Protein AF-A0A955XVC5-F1 (afdb_monomer)

Solvent-accessible surface area (backbone atoms only — not comparable to full-atom values): 9713 Å² total; per-residue (Å²): 136,87,71,78,46,88,39,84,48,74,88,51,94,91,50,79,49,81,43,75,36,52,58,67,53,49,67,54,49,53,57,52,53,52,49,51,51,46,51,51,52,40,50,51,46,46,53,54,50,61,78,73,50,68,63,92,49,43,66,60,53,17,30,50,43,8,39,54,43,12,48,53,52,29,51,57,54,47,48,52,51,52,52,49,22,68,74,70,73,44,82,75,58,71,50,53,55,52,34,39,55,40,45,19,51,31,33,15,43,38,30,28,43,24,42,54,26,36,62,68,78,35,38,70,59,19,48,53,50,38,49,49,55,52,48,53,49,52,52,50,50,52,48,43,41,65,74,66,74,52,73,51,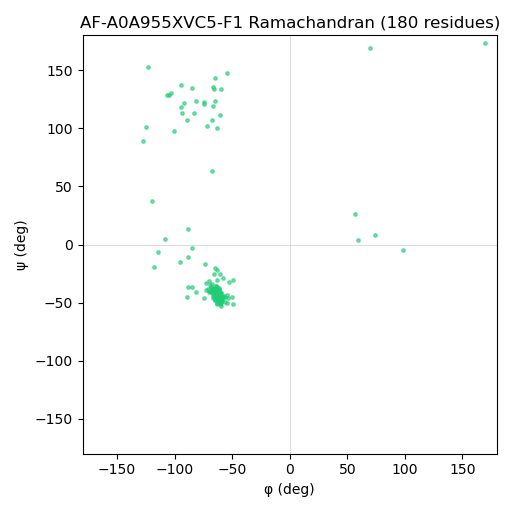45,64,62,51,32,51,51,43,49,50,52,32,51,53,46,46,50,50,46,50,50,45,40,73,76,70,44,76,71,118

Secondary structure (DSSP, 8-state):
-PPPEEEEE--STT--EEEEE-HHHHHHHHHHHHHHHHHHHHHHHHHHHHHHS-GGGHHHHHHHHHHHHHHHHHHHHHHHHHHHHHHHTPPPPHHHHHHHHHHHHHHHHHHHHHHHHHHTT-HHHHHHHHHHHHHHHHHHHHHHHHHSS---HHHHHHHHHHHHHHHHHHHHHHHHHH----

Mean predicted aligned error: 10.43 Å

Radius of gyration: 18.51 Å; Cα contacts (8 Å, |Δi|>4): 188; chains: 1; bounding box: 47×37×54 Å

Sequence (182 aa):
TGRAYLGLIHPGPGTTRVQLLSPWHALIFFPLAGSVFVEAAKGLGVWFFHTRFTRTYWPLWGVSVGIGAGLTETLRLGGAIAWSALATGEASSPVLMLQLVAMTGLHAVLAALTLYWFAQNRFWQGVALSSAIHFTLLASLQYLQFTVGVGWPGLSLCAILGAVALSASLLWFFNRRLGWPI

Foldseek 3Di:
DDDWDWDFDDPDPPDTDGDGDHVVNVVLVVVLVVLVVLLVQLLVQLVVCVVPDDLVCSLVSLLVSLLVSLVVVLCVVVVVQVVVCVVVVHDRDVLVVLLSVLSSLLSSLLSSQLSQCVLVVNNVVSSVVSSVLVSVLSVVLVCCVPPVVPNPSVVNSVSSVVSSVVSVVVSVVCCVPVNRND

Nearest PDB structures (foldseek):
  8gjg-assembly1_A  TM=2.519E-01  e=2.361E+00  synthetic construct
  8j7w-assembly1_A  TM=2.958E-01  e=3.978E+00  Homo sapiens

pLDDT: mean 71.49, std 12.25, range [36.69, 86.31]

Structure (mmCIF, N/CA/C/O backbone):
data_AF-A0A955XVC5-F1
#
_entry.id   AF-A0A955XVC5-F1
#
loop_
_atom_site.group_PDB
_atom_site.id
_atom_site.type_symbol
_atom_site.label_atom_id
_atom_site.label_alt_id
_atom_site.label_comp_id
_atom_site.label_asym_id
_atom_site.label_entity_id
_atom_site.label_seq_id
_atom_site.pdbx_PDB_ins_code
_atom_site.Cartn_x
_atom_site.Cartn_y
_atom_site.Cartn_z
_atom_site.occupancy
_atom_site.B_iso_or_equiv
_atom_site.auth_seq_id
_atom_site.auth_comp_id
_atom_site.auth_asym_id
_atom_site.auth_atom_id
_atom_site.pdbx_PDB_model_num
ATOM 1 N N . THR A 1 1 ? 8.742 -11.300 -30.816 1.00 39.69 1 THR A N 1
ATOM 2 C CA . THR A 1 1 ? 7.921 -12.532 -30.863 1.00 39.69 1 THR A CA 1
ATOM 3 C C . THR A 1 1 ? 6.857 -12.451 -29.777 1.00 39.69 1 THR A C 1
ATOM 5 O O . THR A 1 1 ? 7.159 -12.605 -28.601 1.00 39.69 1 THR A O 1
ATOM 8 N N . GLY A 1 2 ? 5.633 -12.055 -30.140 1.00 36.69 2 GLY A N 1
ATOM 9 C CA . GLY A 1 2 ? 4.577 -11.721 -29.175 1.00 36.69 2 GLY A CA 1
ATOM 10 C C . GLY A 1 2 ? 3.969 -12.961 -28.519 1.00 36.69 2 GLY A C 1
ATOM 11 O O . GLY A 1 2 ? 3.427 -13.815 -29.213 1.00 36.69 2 GLY A O 1
ATOM 12 N N . ARG A 1 3 ? 4.051 -13.060 -27.188 1.00 41.31 3 ARG A N 1
ATOM 13 C CA . ARG A 1 3 ? 3.318 -14.070 -26.414 1.00 41.31 3 ARG A CA 1
ATOM 14 C C . ARG A 1 3 ? 1.884 -13.586 -26.205 1.00 41.31 3 ARG A C 1
ATOM 16 O O . ARG A 1 3 ? 1.667 -12.491 -25.694 1.00 41.31 3 ARG A O 1
ATOM 23 N N . ALA A 1 4 ? 0.926 -14.397 -26.631 1.00 38.22 4 ALA A N 1
ATOM 24 C CA . ALA A 1 4 ? -0.494 -14.205 -26.377 1.00 38.22 4 ALA A CA 1
ATOM 25 C C . ALA A 1 4 ? -0.849 -14.801 -25.004 1.00 38.22 4 ALA A C 1
ATOM 27 O O . ALA A 1 4 ? -0.418 -15.912 -24.695 1.00 38.22 4 ALA A O 1
ATOM 28 N N . TYR A 1 5 ? -1.619 -14.077 -24.189 1.00 48.16 5 TYR A N 1
ATOM 29 C CA . TYR A 1 5 ? -2.054 -14.541 -22.868 1.00 48.16 5 TYR A CA 1
ATOM 30 C C . TYR A 1 5 ? -3.529 -14.942 -22.929 1.00 48.16 5 TYR A C 1
ATOM 32 O O . TYR A 1 5 ? -4.369 -14.194 -23.435 1.00 48.16 5 TYR A O 1
ATOM 40 N N . LEU A 1 6 ? -3.837 -16.147 -22.446 1.00 37.94 6 LEU A N 1
ATOM 41 C CA . LEU A 1 6 ? -5.184 -16.705 -22.488 1.00 37.94 6 LEU A CA 1
ATOM 42 C C . LEU A 1 6 ? -6.003 -16.171 -21.303 1.00 37.94 6 LEU A C 1
ATOM 44 O O . LEU A 1 6 ? -5.695 -16.482 -20.155 1.00 37.94 6 LEU A O 1
ATOM 48 N N . GLY A 1 7 ? -7.033 -15.370 -21.578 1.00 47.66 7 GLY A N 1
ATOM 49 C CA . GLY A 1 7 ? -8.037 -14.979 -20.590 1.00 47.66 7 GLY A CA 1
ATOM 50 C C . GLY A 1 7 ? -9.322 -15.776 -20.799 1.00 47.66 7 GLY A C 1
ATOM 51 O O . GLY A 1 7 ? -9.835 -15.848 -21.917 1.00 47.66 7 GLY A O 1
ATOM 52 N N . LEU A 1 8 ? -9.855 -16.374 -19.733 1.00 46.16 8 LEU A N 1
ATOM 53 C CA . LEU A 1 8 ? -11.200 -16.949 -19.740 1.00 46.16 8 LEU A CA 1
ATOM 54 C C . LEU A 1 8 ? -12.167 -15.891 -19.213 1.00 46.16 8 LEU A C 1
ATOM 56 O O . LEU A 1 8 ? -12.099 -15.509 -18.048 1.00 46.16 8 LEU A O 1
ATOM 60 N N . ILE A 1 9 ? -13.050 -15.406 -20.081 1.00 50.00 9 ILE A N 1
ATOM 61 C CA . ILE A 1 9 ? -14.141 -14.513 -19.695 1.00 50.00 9 ILE A CA 1
ATOM 62 C C . ILE A 1 9 ? -15.428 -15.332 -19.757 1.00 50.00 9 ILE A C 1
ATOM 64 O O . ILE A 1 9 ? -15.698 -15.983 -20.769 1.00 50.00 9 ILE A O 1
ATOM 68 N N . HIS A 1 10 ? -16.207 -15.311 -18.675 1.00 47.25 10 HIS A N 1
ATOM 69 C CA . HIS A 1 10 ? -17.537 -15.915 -18.598 1.00 47.25 10 HIS A CA 1
ATOM 70 C C . HIS A 1 10 ? -18.594 -14.814 -18.770 1.00 47.25 10 HIS A C 1
ATOM 72 O O . HIS A 1 10 ? -18.899 -14.122 -17.801 1.00 47.25 10 HIS A O 1
ATOM 78 N N . PRO A 1 11 ? -19.162 -14.615 -19.974 1.00 42.56 11 PRO A N 1
ATOM 79 C CA . PRO A 1 11 ? -20.152 -13.572 -20.225 1.00 42.56 11 PRO A CA 1
ATOM 80 C C . PRO A 1 11 ? -21.581 -14.018 -19.861 1.00 42.56 11 PRO A C 1
ATOM 82 O O . PRO A 1 11 ? -22.516 -13.236 -19.985 1.00 42.56 11 PRO A O 1
ATOM 85 N N . GLY A 1 12 ? -21.771 -15.271 -19.434 1.00 42.00 12 GLY A N 1
ATOM 86 C CA . GLY A 1 12 ? -23.071 -15.844 -19.090 1.00 42.00 12 GLY A CA 1
ATOM 87 C C . GLY A 1 12 ? -23.004 -17.363 -18.879 1.00 42.00 12 GLY A C 1
ATOM 88 O O . GLY A 1 12 ? -21.954 -17.972 -19.127 1.00 42.00 12 GLY A O 1
ATOM 89 N N . PRO A 1 13 ? -24.102 -17.993 -18.423 1.00 43.00 13 PRO A N 1
ATOM 90 C CA . PRO A 1 13 ? -24.152 -19.434 -18.217 1.00 43.00 13 PRO A CA 1
ATOM 91 C C . PRO A 1 13 ? -24.053 -20.162 -19.565 1.00 43.00 13 PRO A C 1
ATOM 93 O O . PRO A 1 13 ? -24.894 -19.980 -20.439 1.00 43.00 13 PRO A O 1
ATOM 96 N N . GLY A 1 14 ? -23.017 -20.988 -19.733 1.00 51.12 14 GLY A N 1
ATOM 97 C CA . GLY A 1 14 ? -22.889 -21.926 -20.857 1.00 51.12 14 GLY A CA 1
ATOM 98 C C . GLY A 1 14 ? -22.010 -21.493 -22.036 1.00 51.12 14 GLY A C 1
ATOM 99 O O . GLY A 1 14 ? -21.771 -22.311 -22.919 1.00 51.12 14 GLY A O 1
ATOM 100 N N . THR A 1 15 ? -21.465 -20.272 -22.066 1.00 45.22 15 THR A N 1
ATOM 101 C CA . THR A 1 15 ? -20.539 -19.856 -23.138 1.00 45.22 15 THR A CA 1
ATOM 102 C C . THR A 1 15 ? -19.218 -19.356 -22.570 1.00 45.22 15 THR A C 1
ATOM 104 O O . THR A 1 15 ? -19.116 -18.210 -22.141 1.00 45.22 15 THR A O 1
ATOM 107 N N . THR A 1 16 ? -18.180 -20.189 -22.598 1.00 46.50 16 THR A N 1
ATOM 108 C CA . THR A 1 16 ? -16.806 -19.738 -22.342 1.00 46.50 16 THR A CA 1
ATOM 109 C C . THR A 1 16 ? -16.200 -19.321 -23.675 1.00 46.50 16 THR A C 1
ATOM 111 O O . THR A 1 16 ? -15.919 -20.170 -24.520 1.00 46.50 16 THR A O 1
ATOM 114 N N . ARG A 1 17 ? -16.021 -18.016 -23.906 1.00 47.72 17 ARG A N 1
ATOM 115 C CA . ARG A 1 17 ? -15.227 -17.546 -25.047 1.00 47.72 17 ARG A CA 1
ATOM 116 C C . ARG A 1 17 ? -13.792 -17.374 -24.579 1.00 47.72 17 ARG A C 1
ATOM 118 O O . ARG A 1 17 ? -13.521 -16.624 -23.645 1.00 47.72 17 ARG A O 1
ATOM 125 N N . VAL A 1 18 ? -12.876 -18.073 -25.238 1.00 45.41 18 VAL A N 1
ATOM 126 C CA . VAL A 1 18 ? -11.443 -17.835 -25.080 1.00 45.41 18 VAL A CA 1
ATOM 127 C C . VAL A 1 18 ? -11.139 -16.515 -25.778 1.00 45.41 18 VAL A C 1
ATOM 129 O O . VAL A 1 18 ? -11.098 -16.455 -27.006 1.00 45.41 18 VAL A O 1
ATOM 132 N N . GLN A 1 19 ? -10.992 -15.439 -25.007 1.00 51.72 19 GLN A N 1
ATOM 133 C CA . GLN A 1 19 ? -10.586 -14.153 -25.554 1.00 51.72 19 GLN A CA 1
ATOM 134 C C . GLN A 1 19 ? -9.073 -14.036 -25.406 1.00 51.72 19 GLN A C 1
ATOM 136 O O . GLN A 1 19 ? -8.525 -14.058 -24.303 1.00 51.72 19 GLN A O 1
ATOM 141 N N . LEU A 1 20 ? -8.393 -13.925 -26.544 1.00 49.34 20 LEU A N 1
ATOM 142 C CA . LEU A 1 2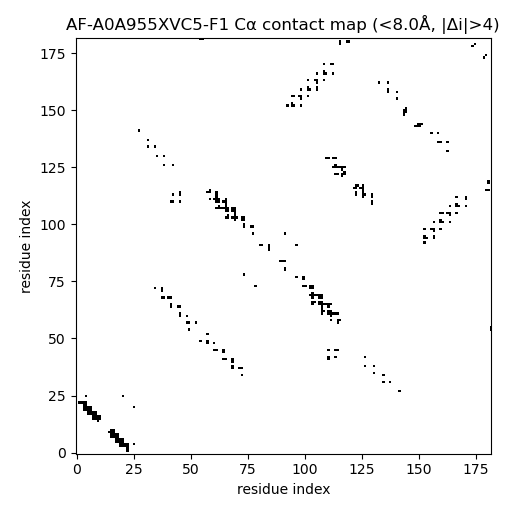0 ? -6.999 -13.511 -26.591 1.00 49.34 20 LEU A CA 1
ATOM 143 C C . LEU A 1 20 ? -6.932 -12.082 -26.060 1.00 49.34 20 LEU A C 1
ATOM 145 O O . LEU A 1 20 ? -7.271 -11.126 -26.759 1.00 49.34 20 LEU A O 1
ATOM 149 N N . LEU A 1 21 ? -6.533 -11.944 -24.798 1.00 49.34 21 LEU A N 1
ATOM 150 C CA . LEU A 1 21 ? -6.195 -10.642 -24.258 1.00 49.34 21 LEU A CA 1
ATOM 151 C C . LEU A 1 21 ? -4.970 -10.174 -25.032 1.00 49.34 21 LEU A C 1
ATOM 153 O O . LEU A 1 21 ? -3.952 -10.872 -25.095 1.00 49.34 21 LEU A O 1
ATOM 157 N N . SER A 1 22 ? -5.073 -8.995 -25.651 1.00 58.06 22 SER A N 1
ATOM 158 C CA . SER A 1 22 ? -3.876 -8.377 -26.207 1.00 58.06 22 SER A CA 1
ATOM 159 C C . SER A 1 22 ? -2.828 -8.278 -25.084 1.00 58.06 22 SER A C 1
ATOM 161 O O . SER A 1 22 ? -3.202 -8.111 -23.916 1.00 58.06 22 SER A O 1
ATOM 163 N N . PRO A 1 23 ? -1.527 -8.379 -25.399 1.00 59.16 23 PRO A N 1
ATOM 164 C CA . PRO A 1 23 ? -0.466 -8.290 -24.395 1.00 59.16 23 PRO A CA 1
ATOM 165 C C . PRO A 1 23 ? -0.620 -7.066 -23.479 1.00 59.16 23 PRO A C 1
ATOM 167 O O . PRO A 1 23 ? -0.310 -7.129 -22.296 1.00 59.16 23 PRO A O 1
ATOM 170 N N . TRP A 1 24 ? -1.201 -5.987 -24.006 1.00 56.19 24 TRP A N 1
ATOM 171 C CA . TRP A 1 24 ? -1.539 -4.763 -23.284 1.00 56.19 24 TRP A CA 1
ATOM 172 C C . TRP A 1 24 ? -2.573 -4.961 -22.174 1.00 56.19 24 TRP A C 1
ATOM 174 O O . TRP A 1 24 ? -2.361 -4.502 -21.056 1.00 56.19 24 TRP A O 1
ATOM 184 N N . HIS A 1 25 ? -3.660 -5.689 -22.442 1.00 62.22 25 HIS A N 1
ATOM 185 C CA . HIS A 1 25 ? -4.651 -5.995 -21.411 1.00 62.22 25 HIS A CA 1
ATOM 186 C C . HIS A 1 25 ? -4.049 -6.886 -20.327 1.00 62.22 25 HIS A C 1
ATOM 188 O O . HIS A 1 25 ? -4.276 -6.641 -19.150 1.00 62.22 25 HIS A O 1
ATOM 194 N N . ALA A 1 26 ? -3.227 -7.869 -20.701 1.00 61.00 26 ALA A N 1
ATOM 195 C CA . ALA A 1 26 ? -2.536 -8.726 -19.741 1.00 61.00 26 ALA A CA 1
ATOM 196 C C . ALA A 1 26 ? -1.610 -7.924 -18.804 1.00 61.00 26 ALA A C 1
ATOM 198 O O . ALA A 1 26 ? -1.625 -8.138 -17.592 1.00 61.00 26 ALA A O 1
ATOM 199 N N . LEU A 1 27 ? -0.857 -6.959 -19.340 1.00 60.31 27 LEU A N 1
ATOM 200 C CA . LEU A 1 27 ? 0.059 -6.120 -18.558 1.00 60.31 27 LEU A CA 1
ATOM 201 C C . LEU A 1 27 ? -0.646 -5.202 -17.549 1.00 60.31 27 LEU A C 1
ATOM 203 O O . LEU A 1 27 ? -0.043 -4.854 -16.541 1.00 60.31 27 LEU A O 1
ATOM 207 N N . ILE A 1 28 ? -1.907 -4.840 -17.788 1.00 63.31 28 ILE A N 1
ATOM 208 C CA . ILE A 1 28 ? -2.720 -4.036 -16.861 1.00 63.31 28 ILE A CA 1
ATOM 209 C C . ILE A 1 28 ? -3.461 -4.940 -15.869 1.00 63.31 28 ILE A C 1
ATOM 211 O O . ILE A 1 28 ? -3.460 -4.704 -14.659 1.00 63.31 28 ILE A O 1
ATOM 215 N N . PHE A 1 29 ? -4.063 -6.018 -16.374 1.00 66.19 29 PHE A N 1
ATOM 216 C CA . PHE A 1 29 ? -4.963 -6.876 -15.611 1.00 66.19 29 PHE A CA 1
ATOM 217 C C . PHE A 1 29 ? -4.227 -7.736 -14.580 1.00 66.19 29 PHE A C 1
ATOM 219 O O . PHE A 1 29 ? -4.714 -7.888 -13.462 1.00 66.19 29 PHE A O 1
ATOM 226 N N . PHE A 1 30 ? -3.045 -8.275 -14.908 1.00 67.62 30 PHE A N 1
ATOM 227 C CA . PHE A 1 30 ? -2.306 -9.135 -13.977 1.00 67.62 30 PHE A CA 1
ATOM 228 C C . PHE A 1 30 ? -1.791 -8.393 -12.736 1.00 67.62 30 PHE A C 1
ATOM 230 O O . PHE A 1 30 ? -1.980 -8.913 -11.633 1.00 67.62 30 PHE A O 1
ATOM 237 N N . PRO A 1 31 ? -1.198 -7.185 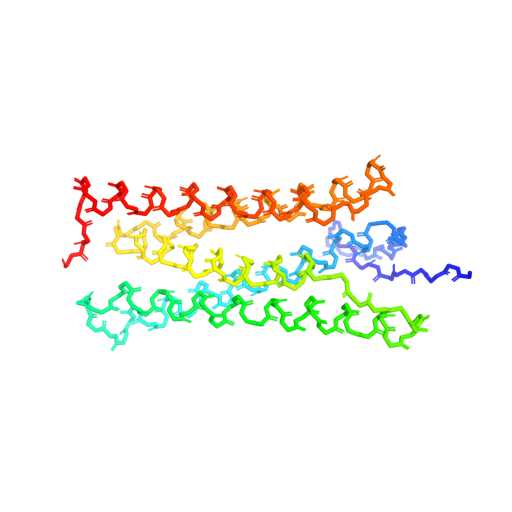-12.842 1.00 66.62 31 PRO A N 1
ATOM 238 C CA . PRO A 1 31 ? -0.841 -6.428 -11.649 1.00 66.62 31 PRO A CA 1
ATOM 239 C C . PRO A 1 31 ? -2.068 -6.006 -10.839 1.00 66.62 31 PRO A C 1
ATOM 241 O O . PRO A 1 31 ? -2.031 -6.139 -9.623 1.00 66.62 31 PRO A O 1
ATOM 244 N N . LEU A 1 32 ? -3.163 -5.581 -11.486 1.00 68.62 32 LEU A N 1
ATOM 245 C CA . LEU A 1 32 ? -4.407 -5.235 -10.786 1.00 68.62 32 LEU A CA 1
ATOM 246 C C . LEU A 1 32 ? -4.974 -6.429 -10.012 1.00 68.62 32 LEU A C 1
ATOM 248 O O . LEU A 1 32 ? -5.316 -6.287 -8.841 1.00 68.62 32 LEU A O 1
ATOM 252 N N . ALA A 1 33 ? -5.025 -7.613 -10.627 1.00 71.69 33 ALA A N 1
ATOM 253 C CA . ALA A 1 33 ? -5.471 -8.834 -9.965 1.00 71.69 33 ALA A CA 1
ATOM 254 C C . ALA A 1 33 ? -4.574 -9.186 -8.767 1.00 71.69 33 ALA A C 1
ATOM 256 O O . ALA A 1 33 ? -5.083 -9.484 -7.689 1.00 71.69 33 ALA A O 1
ATOM 257 N N . GLY A 1 34 ? -3.248 -9.086 -8.918 1.00 72.25 34 GLY A N 1
ATOM 258 C CA . GLY A 1 34 ? -2.304 -9.256 -7.810 1.00 72.25 34 GLY A CA 1
ATOM 259 C C . GLY A 1 34 ? -2.566 -8.275 -6.663 1.00 72.25 34 GLY A C 1
ATOM 260 O O . GLY A 1 34 ? -2.646 -8.684 -5.507 1.00 72.25 34 GLY A O 1
ATOM 261 N N . SER A 1 35 ? -2.802 -7.002 -6.980 1.00 72.25 35 SER A N 1
ATOM 262 C CA . SER A 1 35 ? -3.142 -5.977 -5.992 1.00 72.25 35 SER A CA 1
ATOM 263 C C . SER A 1 35 ? -4.483 -6.254 -5.299 1.00 72.25 35 SER A C 1
ATOM 265 O O . SER A 1 35 ? -4.582 -6.042 -4.093 1.00 72.25 35 SER A O 1
ATOM 267 N N . VAL A 1 36 ? -5.490 -6.803 -5.995 1.00 77.00 36 VAL A N 1
ATOM 268 C CA . VAL A 1 36 ? -6.751 -7.267 -5.374 1.00 77.00 36 VAL A CA 1
ATOM 269 C C . VAL A 1 36 ? -6.482 -8.356 -4.335 1.00 77.00 36 VAL A C 1
ATOM 271 O O . VAL A 1 36 ? -7.023 -8.289 -3.232 1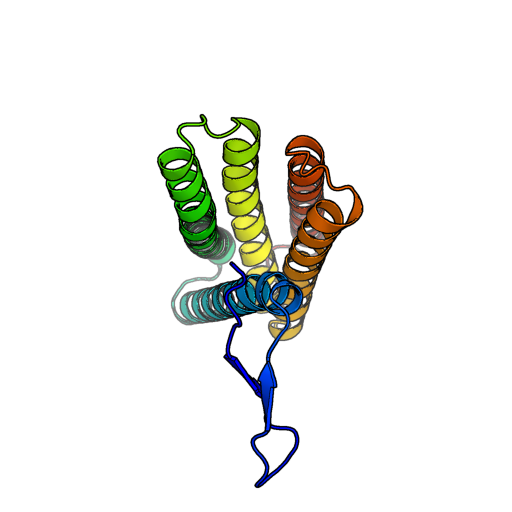.00 77.00 36 VAL A O 1
ATOM 274 N N . PHE A 1 37 ? -5.621 -9.331 -4.643 1.00 78.38 37 PHE A N 1
ATOM 275 C CA . PHE A 1 37 ? -5.244 -10.372 -3.681 1.00 78.38 37 PHE A CA 1
ATOM 276 C C . PHE A 1 37 ? -4.523 -9.797 -2.456 1.00 78.38 37 PHE A C 1
ATOM 278 O O . PHE A 1 37 ? -4.831 -10.194 -1.332 1.00 78.38 37 PHE A O 1
ATOM 285 N N . VAL A 1 38 ? -3.610 -8.838 -2.647 1.00 79.75 38 VAL A N 1
ATOM 286 C CA . VAL A 1 38 ? -2.911 -8.160 -1.540 1.00 79.75 38 VAL A CA 1
ATOM 287 C C . VAL A 1 38 ? -3.895 -7.384 -0.659 1.00 79.75 38 VAL A C 1
ATOM 289 O O . VAL A 1 38 ? -3.827 -7.475 0.567 1.00 79.75 38 VAL A O 1
ATOM 292 N N . GLU A 1 39 ? -4.849 -6.666 -1.254 1.00 78.88 39 GLU A N 1
ATOM 293 C CA . GLU A 1 39 ? -5.898 -5.952 -0.518 1.00 78.88 39 GLU A CA 1
ATOM 294 C C . GLU A 1 39 ? -6.818 -6.905 0.258 1.00 78.88 39 GLU A C 1
ATOM 296 O O . GLU A 1 39 ? -7.115 -6.657 1.430 1.00 78.88 39 GLU A O 1
ATOM 301 N N . ALA A 1 40 ? -7.213 -8.029 -0.347 1.00 80.25 40 ALA A N 1
ATOM 302 C CA . ALA A 1 40 ? -8.020 -9.052 0.313 1.00 80.25 40 ALA A CA 1
ATOM 303 C C . ALA A 1 40 ? -7.274 -9.695 1.494 1.00 80.25 40 ALA A C 1
ATOM 305 O O . ALA A 1 40 ? -7.832 -9.822 2.586 1.00 80.25 40 ALA A O 1
ATOM 306 N N . ALA A 1 41 ? -5.995 -10.039 1.314 1.00 82.12 41 ALA A N 1
ATOM 307 C CA . ALA A 1 41 ? -5.149 -10.586 2.373 1.00 82.12 41 ALA A CA 1
ATOM 308 C C . ALA A 1 41 ? -4.955 -9.586 3.525 1.00 82.12 41 ALA A C 1
ATOM 310 O O . ALA A 1 41 ? -5.042 -9.960 4.694 1.00 82.12 41 ALA A O 1
ATOM 311 N N . LYS A 1 42 ? -4.768 -8.299 3.209 1.00 82.75 42 LYS A N 1
ATOM 312 C CA . LYS A 1 42 ? -4.693 -7.209 4.192 1.00 82.75 42 LYS A CA 1
ATOM 313 C C . LYS A 1 42 ? -5.998 -7.078 4.981 1.00 82.75 42 LYS A C 1
ATOM 315 O O . LYS A 1 42 ? -5.957 -6.984 6.206 1.00 82.75 42 LYS A O 1
ATOM 320 N N . GLY A 1 43 ? -7.146 -7.124 4.303 1.00 78.56 43 GLY A N 1
ATOM 321 C CA . GLY A 1 43 ? -8.467 -7.109 4.935 1.00 78.56 43 GLY A CA 1
ATOM 322 C C . GLY A 1 43 ? -8.688 -8.297 5.877 1.00 78.56 43 GLY A C 1
ATOM 323 O O . GLY A 1 43 ? -9.127 -8.104 7.010 1.00 78.56 43 GLY A O 1
ATOM 324 N N . LEU A 1 44 ? -8.313 -9.506 5.448 1.00 83.31 44 LEU A N 1
ATOM 325 C CA . LEU A 1 44 ? -8.358 -10.718 6.275 1.00 83.31 44 LEU A CA 1
ATOM 326 C C . LEU A 1 44 ? -7.426 -10.626 7.487 1.00 83.31 44 LEU A C 1
ATOM 328 O O . LEU A 1 44 ? -7.830 -10.988 8.590 1.00 83.31 44 LEU A O 1
ATOM 332 N N . GLY A 1 45 ? -6.210 -10.105 7.306 1.00 82.75 45 GLY A N 1
ATOM 333 C CA . GLY A 1 45 ? -5.270 -9.861 8.397 1.00 82.75 45 GLY A CA 1
ATOM 334 C C . GLY A 1 45 ? -5.855 -8.902 9.432 1.00 82.75 45 GLY A C 1
ATOM 335 O O . GLY A 1 45 ? -5.949 -9.241 10.608 1.00 82.75 45 GLY A O 1
ATOM 336 N N . VAL A 1 46 ? -6.338 -7.739 8.990 1.00 78.75 46 VAL A N 1
ATOM 337 C CA . VAL A 1 46 ? -7.013 -6.748 9.846 1.00 78.75 46 VAL A CA 1
ATOM 338 C C . VAL A 1 46 ? -8.180 -7.375 10.618 1.00 78.75 46 VAL A C 1
ATOM 340 O O . VAL A 1 46 ? -8.279 -7.188 11.832 1.00 78.75 46 VAL A O 1
ATOM 343 N N . TRP A 1 47 ? -9.026 -8.163 9.948 1.00 80.44 47 TRP A N 1
ATOM 344 C CA . TRP A 1 47 ? -10.144 -8.863 10.584 1.00 80.44 47 TRP A CA 1
ATOM 345 C C . TRP A 1 47 ? -9.682 -9.893 11.626 1.00 80.44 47 TRP A C 1
ATOM 347 O O . TRP A 1 47 ? -10.210 -9.930 12.739 1.00 80.44 47 TRP A O 1
ATOM 357 N N . PHE A 1 48 ? -8.655 -10.687 11.317 1.00 83.75 48 PHE A N 1
ATOM 358 C CA . PHE A 1 48 ? -8.092 -11.662 12.248 1.00 83.75 48 PHE A CA 1
ATOM 359 C C . PHE A 1 48 ? -7.564 -10.988 13.521 1.00 83.75 48 PHE A C 1
ATOM 361 O O . PHE A 1 48 ? -7.953 -11.372 14.626 1.00 83.75 48 PHE A O 1
ATOM 368 N N . PHE A 1 49 ? -6.739 -9.943 13.384 1.00 76.50 49 PHE A N 1
ATOM 369 C CA . PHE A 1 49 ? -6.168 -9.229 14.531 1.00 76.50 49 PHE A CA 1
ATOM 370 C C . PHE A 1 49 ? -7.242 -8.536 15.379 1.00 76.50 49 PHE A C 1
ATOM 372 O O . PHE A 1 49 ? -7.168 -8.572 16.607 1.00 76.50 49 PHE A O 1
ATOM 379 N N . HIS A 1 50 ? -8.281 -7.989 14.744 1.00 72.00 50 HIS A N 1
ATOM 380 C CA . HIS A 1 50 ? -9.431 -7.425 15.447 1.00 72.00 50 HIS A CA 1
ATOM 381 C C . HIS A 1 50 ? -10.092 -8.442 16.394 1.00 72.00 50 HIS A C 1
ATOM 383 O O . HIS A 1 50 ? -10.408 -8.115 17.534 1.00 72.00 50 HIS A O 1
ATOM 389 N N . THR A 1 51 ? -10.306 -9.681 15.936 1.00 76.25 51 THR A N 1
ATOM 390 C CA . THR A 1 51 ? -11.018 -10.702 16.732 1.00 76.25 51 THR A CA 1
ATOM 391 C C . THR A 1 51 ? -10.208 -11.267 17.899 1.00 76.25 51 THR A C 1
ATOM 393 O O . THR A 1 51 ? -10.788 -11.891 18.784 1.00 76.25 51 THR A O 1
ATOM 396 N N . ARG A 1 52 ? -8.881 -11.085 17.906 1.00 75.88 52 ARG A N 1
ATOM 397 C CA . ARG A 1 52 ? -7.977 -11.790 18.829 1.00 75.88 52 ARG A CA 1
ATOM 398 C C . ARG A 1 52 ? -7.205 -10.896 19.792 1.00 75.88 52 ARG A C 1
ATOM 400 O O . ARG A 1 52 ? -6.725 -11.405 20.800 1.00 75.88 52 ARG A O 1
ATOM 407 N N . PHE A 1 53 ? -7.072 -9.601 19.507 1.00 76.69 53 PHE A N 1
ATOM 408 C CA . PHE A 1 53 ? -6.217 -8.702 20.286 1.00 76.69 53 PHE A CA 1
ATOM 409 C C . PHE A 1 53 ? -6.968 -7.498 20.851 1.00 76.69 53 PHE A C 1
ATOM 411 O O . PHE A 1 53 ? -7.948 -7.010 20.286 1.00 76.69 53 PHE A O 1
ATOM 418 N N . THR A 1 54 ? -6.458 -6.985 21.971 1.00 76.50 54 THR A N 1
ATOM 419 C CA . THR A 1 54 ? -7.008 -5.818 22.664 1.00 76.50 54 THR A CA 1
ATOM 420 C C . THR A 1 54 ? -6.907 -4.547 21.817 1.00 76.50 54 THR A C 1
ATOM 422 O O . THR A 1 54 ? -5.920 -4.309 21.113 1.00 76.50 54 THR A O 1
ATOM 425 N N . ARG A 1 55 ? -7.941 -3.703 21.925 1.00 73.81 55 ARG A N 1
ATOM 426 C CA . ARG A 1 55 ? -8.100 -2.449 21.166 1.00 73.81 55 ARG A CA 1
ATOM 427 C C . ARG A 1 55 ? -6.961 -1.457 21.345 1.00 73.81 55 ARG A C 1
ATOM 429 O O . ARG A 1 55 ? -6.612 -0.747 20.408 1.00 73.81 55 ARG A O 1
ATOM 436 N N . THR A 1 56 ? -6.308 -1.489 22.502 1.00 75.69 56 THR A N 1
ATOM 437 C CA . THR A 1 56 ? -5.156 -0.647 22.848 1.00 75.69 56 THR A CA 1
ATOM 438 C C . THR A 1 56 ? -4.022 -0.712 21.821 1.00 75.69 56 THR A C 1
ATOM 440 O O . THR A 1 56 ? -3.338 0.283 21.599 1.00 75.69 56 THR A O 1
ATOM 443 N N . TYR A 1 57 ? -3.829 -1.860 21.164 1.00 75.69 57 TYR A N 1
ATOM 444 C CA . TYR A 1 57 ? -2.716 -2.078 20.233 1.00 75.69 57 TYR A CA 1
ATOM 445 C C . TYR A 1 57 ? -3.142 -2.138 18.767 1.00 75.69 57 TYR A C 1
ATOM 447 O O . TYR A 1 57 ? -2.306 -2.378 17.897 1.00 75.69 57 TYR A O 1
ATOM 455 N N . TRP A 1 58 ? -4.419 -1.897 18.462 1.00 79.00 58 TRP A N 1
ATOM 456 C CA . TRP A 1 58 ? -4.922 -1.909 17.089 1.00 79.00 58 TRP A CA 1
ATOM 457 C C . TRP A 1 58 ? -4.087 -1.054 16.125 1.00 79.00 58 TRP A C 1
ATOM 459 O O . TRP A 1 58 ? -3.690 -1.600 15.098 1.00 79.00 58 TRP A O 1
ATOM 469 N N . PRO A 1 59 ? -3.675 0.191 16.438 1.00 73.69 59 PRO A N 1
ATOM 470 C CA . PRO A 1 59 ? -2.836 0.963 15.519 1.00 73.69 59 PRO A CA 1
ATOM 471 C C . PRO A 1 59 ? -1.550 0.225 15.106 1.00 73.69 59 PRO A C 1
ATOM 473 O O . PRO A 1 59 ? -1.210 0.189 13.925 1.00 73.69 59 PRO A O 1
ATOM 476 N N . LEU A 1 60 ? -0.869 -0.417 16.062 1.00 78.19 60 LEU A N 1
ATOM 477 C CA . LEU A 1 60 ? 0.362 -1.175 15.816 1.00 78.19 60 LEU A CA 1
ATOM 478 C C . LEU A 1 60 ? 0.099 -2.441 14.993 1.00 78.19 60 LEU A C 1
ATOM 480 O O . LEU A 1 60 ? 0.875 -2.751 14.087 1.00 78.19 60 LEU A O 1
ATOM 484 N N . TRP A 1 61 ? -1.006 -3.145 15.253 1.00 81.38 61 TRP A N 1
ATOM 485 C CA . TRP A 1 61 ? -1.401 -4.316 14.465 1.00 81.38 61 TRP A CA 1
ATOM 486 C C . TRP A 1 61 ? -1.748 -3.942 13.026 1.00 81.38 61 TRP A C 1
ATOM 488 O O . TRP A 1 61 ? -1.282 -4.595 12.096 1.00 81.38 61 TRP A O 1
ATOM 498 N N . GLY A 1 62 ? -2.503 -2.858 12.830 1.00 78.88 62 GLY A N 1
ATOM 499 C CA . GLY A 1 62 ? -2.842 -2.339 11.505 1.00 78.88 62 GLY A CA 1
ATOM 500 C C . GLY A 1 62 ? -1.593 -1.980 10.707 1.00 78.88 62 GLY A C 1
ATOM 501 O O . GLY A 1 62 ? -1.439 -2.433 9.575 1.00 78.88 62 GLY A O 1
ATOM 502 N N . VAL A 1 63 ? -0.659 -1.251 11.323 1.00 79.62 63 VAL A N 1
ATOM 503 C CA . VAL A 1 63 ? 0.639 -0.937 10.710 1.00 79.62 63 VAL A CA 1
ATOM 504 C C . VAL A 1 63 ? 1.420 -2.211 10.378 1.00 79.62 63 VAL A C 1
ATOM 506 O O . VAL A 1 63 ? 1.922 -2.326 9.266 1.00 79.62 63 VAL A O 1
ATOM 509 N N . SER A 1 64 ? 1.473 -3.196 11.278 1.00 83.19 64 SER A N 1
ATOM 510 C CA . SER A 1 64 ? 2.203 -4.455 11.05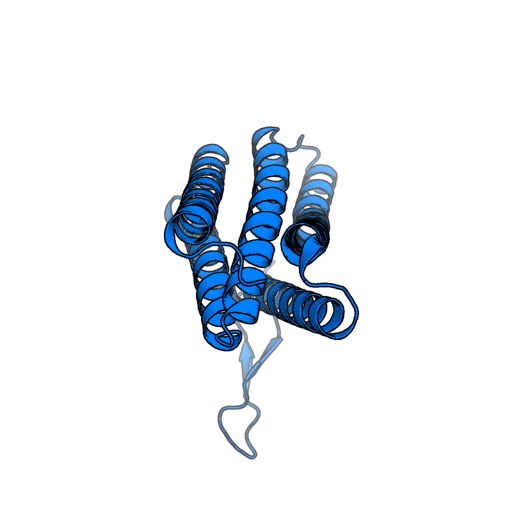3 1.00 83.19 64 SER A CA 1
ATOM 511 C C . SER A 1 64 ? 1.630 -5.268 9.888 1.00 83.19 64 SER A C 1
ATOM 513 O O . SER A 1 64 ? 2.383 -5.740 9.037 1.00 83.19 64 SER A O 1
ATOM 515 N N . VAL A 1 65 ? 0.298 -5.383 9.797 1.00 86.31 65 VAL A N 1
ATOM 516 C CA . VAL A 1 65 ? -0.385 -6.037 8.666 1.00 86.31 65 VAL A CA 1
ATOM 517 C C . VAL A 1 65 ? -0.077 -5.305 7.362 1.00 86.31 65 VAL A C 1
ATOM 519 O O . VAL A 1 65 ? 0.215 -5.936 6.346 1.00 86.31 65 VAL A O 1
ATOM 522 N N . GLY A 1 66 ? -0.103 -3.973 7.383 1.00 83.31 66 GLY A N 1
ATOM 523 C CA . GLY A 1 66 ? 0.215 -3.175 6.208 1.00 83.31 66 GLY A CA 1
ATOM 524 C C . GLY A 1 66 ? 1.684 -3.246 5.795 1.00 83.31 66 GLY A C 1
ATOM 525 O O . GLY A 1 66 ? 1.955 -3.326 4.602 1.00 83.31 66 GLY A O 1
ATOM 526 N N . ILE A 1 67 ? 2.626 -3.314 6.740 1.00 82.56 67 ILE A N 1
ATOM 527 C CA . ILE A 1 67 ? 4.041 -3.582 6.445 1.00 82.56 67 ILE A CA 1
ATOM 528 C C . ILE A 1 67 ? 4.182 -4.959 5.790 1.00 82.56 67 ILE A C 1
ATOM 530 O O . ILE A 1 67 ? 4.834 -5.067 4.758 1.00 82.56 67 ILE A O 1
ATOM 534 N N . GLY A 1 68 ? 3.536 -6.000 6.325 1.00 85.06 68 GLY A N 1
ATOM 535 C CA . GLY A 1 68 ? 3.566 -7.344 5.737 1.00 85.06 68 GLY A CA 1
ATOM 536 C C . GLY A 1 68 ? 3.032 -7.386 4.298 1.00 85.06 68 GLY A C 1
ATOM 537 O O . GLY A 1 68 ? 3.667 -7.955 3.406 1.00 85.06 68 GLY A O 1
ATOM 538 N N . ALA A 1 69 ? 1.899 -6.723 4.051 1.00 84.81 69 ALA A N 1
ATOM 539 C CA . ALA A 1 69 ? 1.331 -6.574 2.710 1.00 84.81 69 ALA A CA 1
ATOM 540 C C . ALA A 1 69 ? 2.266 -5.782 1.777 1.00 84.81 69 ALA A C 1
ATOM 542 O O . ALA A 1 69 ? 2.525 -6.203 0.651 1.00 84.81 69 ALA A O 1
ATOM 543 N N . GLY A 1 70 ? 2.824 -4.676 2.272 1.00 82.06 70 GLY A N 1
ATOM 544 C CA . GLY A 1 70 ? 3.758 -3.824 1.543 1.00 82.06 70 GLY A CA 1
ATOM 545 C C . GLY A 1 70 ? 5.067 -4.522 1.180 1.00 82.06 70 GLY A C 1
ATOM 546 O O . GLY A 1 70 ? 5.559 -4.356 0.066 1.00 82.06 70 GLY A O 1
ATOM 547 N N . LEU A 1 71 ? 5.594 -5.360 2.074 1.00 84.12 71 LEU A N 1
ATOM 548 C CA . LEU A 1 71 ? 6.766 -6.194 1.813 1.00 84.12 71 LEU A CA 1
ATOM 549 C C . LEU A 1 71 ? 6.468 -7.262 0.766 1.00 84.12 71 LEU A C 1
ATOM 551 O O . LEU A 1 71 ? 7.291 -7.485 -0.113 1.00 84.12 71 LEU A O 1
ATOM 555 N N . THR A 1 72 ? 5.293 -7.889 0.814 1.00 83.81 72 THR A N 1
ATOM 556 C CA . THR A 1 72 ? 4.892 -8.884 -0.192 1.00 83.81 72 THR A CA 1
ATOM 557 C C . THR A 1 72 ? 4.800 -8.246 -1.578 1.00 83.81 72 THR A C 1
ATOM 559 O O . THR A 1 72 ? 5.342 -8.781 -2.545 1.00 83.81 72 THR A O 1
ATOM 562 N N . GLU A 1 73 ? 4.193 -7.061 -1.671 1.00 81.12 73 GLU A N 1
ATOM 563 C CA . GLU A 1 73 ? 4.110 -6.308 -2.924 1.00 81.12 73 GLU A CA 1
ATOM 564 C C . GLU A 1 73 ? 5.492 -5.829 -3.396 1.00 81.12 73 GLU A C 1
ATOM 566 O O . GLU A 1 73 ? 5.828 -5.928 -4.577 1.00 81.12 73 GLU A O 1
ATOM 571 N N . THR A 1 74 ? 6.342 -5.397 -2.464 1.00 80.75 74 THR A N 1
ATOM 572 C CA . THR A 1 74 ? 7.729 -5.009 -2.738 1.00 80.75 74 THR A CA 1
ATOM 573 C C . THR A 1 74 ? 8.568 -6.179 -3.231 1.00 80.75 74 THR A C 1
ATOM 575 O O . THR A 1 74 ? 9.332 -6.010 -4.171 1.00 80.75 74 THR A O 1
ATOM 578 N N . LEU A 1 75 ? 8.427 -7.371 -2.654 1.00 81.56 75 LEU A N 1
ATOM 579 C CA . LEU A 1 75 ? 9.129 -8.567 -3.116 1.00 81.56 75 LEU A CA 1
ATOM 580 C C . LEU A 1 75 ? 8.639 -8.992 -4.500 1.00 81.56 75 LEU A C 1
ATOM 582 O O . LEU A 1 75 ? 9.446 -9.365 -5.347 1.00 81.56 75 LEU A O 1
ATOM 586 N N . ARG A 1 76 ? 7.333 -8.877 -4.762 1.00 80.75 76 ARG A N 1
ATOM 587 C CA . ARG A 1 76 ? 6.747 -9.169 -6.073 1.00 80.75 76 ARG A CA 1
ATOM 588 C C . ARG A 1 76 ? 7.285 -8.228 -7.154 1.00 80.75 76 ARG A C 1
ATOM 590 O O . ARG A 1 76 ? 7.744 -8.688 -8.198 1.00 80.75 76 ARG A O 1
ATOM 597 N N . LEU A 1 77 ? 7.239 -6.918 -6.911 1.00 75.00 77 LEU A N 1
ATOM 598 C CA . LEU A 1 77 ? 7.687 -5.894 -7.861 1.00 75.00 77 LEU A CA 1
ATOM 599 C C . LEU A 1 77 ? 9.216 -5.821 -7.947 1.00 75.00 77 LEU A C 1
ATOM 601 O O . LEU A 1 77 ? 9.782 -5.817 -9.036 1.00 75.00 77 LEU A O 1
ATOM 605 N N . GLY A 1 78 ? 9.891 -5.816 -6.802 1.00 75.19 78 GLY A N 1
ATOM 606 C CA . GLY A 1 78 ? 11.346 -5.795 -6.683 1.00 75.19 78 GLY A CA 1
ATOM 607 C C . GLY A 1 78 ? 11.999 -7.050 -7.246 1.00 75.19 78 GLY A C 1
ATOM 608 O O . GLY A 1 78 ? 13.010 -6.940 -7.930 1.00 75.19 78 GLY A O 1
ATOM 609 N N . GLY A 1 79 ? 11.390 -8.224 -7.059 1.00 77.69 79 GLY A N 1
ATOM 610 C CA . GLY A 1 79 ? 11.831 -9.466 -7.691 1.00 77.69 79 GLY A CA 1
ATOM 611 C C . GLY A 1 79 ? 11.753 -9.400 -9.217 1.00 77.69 79 GLY A C 1
ATOM 612 O O . GLY A 1 79 ? 12.702 -9.789 -9.893 1.00 77.69 79 GLY A O 1
ATOM 613 N N . ALA A 1 80 ? 10.676 -8.831 -9.769 1.00 74.81 80 ALA A N 1
ATOM 614 C CA . ALA A 1 80 ? 10.551 -8.619 -11.212 1.00 74.81 80 ALA A CA 1
ATOM 615 C C . ALA A 1 80 ? 11.593 -7.620 -11.751 1.00 74.81 80 ALA A C 1
ATOM 617 O O . ALA A 1 80 ? 12.182 -7.857 -12.805 1.00 74.81 80 ALA A O 1
ATOM 618 N N . ILE A 1 81 ? 11.863 -6.535 -11.015 1.00 73.62 81 ILE A N 1
ATOM 619 C CA . ILE A 1 81 ? 12.891 -5.541 -11.368 1.00 73.62 81 ILE A CA 1
ATOM 620 C C . ILE A 1 81 ? 14.289 -6.165 -11.320 1.00 73.62 81 ILE A C 1
ATOM 622 O O . ILE A 1 81 ? 15.055 -6.010 -12.268 1.00 73.62 81 ILE A O 1
ATOM 626 N N . ALA A 1 82 ? 14.614 -6.895 -10.250 1.00 73.50 82 ALA A N 1
ATOM 627 C CA . ALA A 1 82 ? 15.896 -7.573 -10.095 1.00 73.50 82 ALA A CA 1
ATOM 628 C C . ALA A 1 82 ? 16.110 -8.615 -11.199 1.00 73.50 82 ALA A C 1
ATOM 630 O O . ALA A 1 82 ? 17.178 -8.664 -11.803 1.00 73.50 82 ALA A O 1
ATOM 631 N N . TRP A 1 83 ? 15.077 -9.398 -11.521 1.00 74.44 83 TRP A N 1
ATOM 632 C CA . TRP A 1 83 ? 15.118 -10.350 -12.628 1.00 74.44 83 TRP A CA 1
ATOM 633 C C . TRP A 1 83 ? 15.355 -9.659 -13.975 1.00 74.44 83 TRP A C 1
ATOM 635 O O . TRP A 1 83 ? 16.175 -10.118 -14.765 1.00 74.44 83 TRP A O 1
ATOM 645 N N . SER A 1 84 ? 14.679 -8.533 -14.229 1.00 71.38 84 SER A N 1
ATOM 646 C CA . SER A 1 84 ? 14.880 -7.748 -15.451 1.00 71.38 84 SER A CA 1
ATOM 647 C C . SER A 1 84 ? 16.300 -7.188 -15.545 1.00 71.38 84 SER A C 1
ATOM 649 O O . SER A 1 84 ? 16.910 -7.296 -16.601 1.00 71.38 84 SER A O 1
ATOM 651 N N . ALA A 1 85 ? 16.831 -6.632 -14.454 1.00 73.56 85 ALA A N 1
ATOM 652 C CA . ALA A 1 85 ? 18.193 -6.102 -14.384 1.00 73.56 85 ALA A CA 1
ATOM 653 C C . ALA A 1 85 ? 19.245 -7.192 -14.652 1.00 73.56 85 ALA A C 1
ATOM 655 O O . ALA A 1 85 ? 20.178 -6.988 -15.424 1.00 73.56 85 ALA A O 1
ATOM 656 N N . LEU A 1 86 ? 19.058 -8.387 -14.077 1.00 77.38 86 LEU A N 1
ATOM 657 C CA . LEU A 1 86 ? 19.913 -9.546 -14.351 1.00 77.38 86 LEU A CA 1
ATOM 658 C C . LEU A 1 86 ? 19.826 -9.997 -15.815 1.00 77.38 86 LEU A C 1
ATOM 660 O O . LEU A 1 86 ? 20.836 -10.389 -16.391 1.00 77.38 86 LEU A O 1
ATOM 664 N N . ALA A 1 87 ? 18.636 -9.939 -16.419 1.00 74.44 87 ALA A N 1
ATOM 665 C CA . ALA A 1 87 ? 18.422 -10.353 -17.803 1.00 74.44 87 ALA A CA 1
ATOM 666 C C . ALA A 1 87 ? 19.008 -9.371 -18.832 1.00 74.44 87 ALA A C 1
ATOM 668 O O . ALA A 1 87 ? 19.438 -9.807 -19.899 1.00 74.44 87 ALA A O 1
ATOM 669 N N . THR A 1 88 ? 19.019 -8.066 -18.540 1.00 78.62 88 THR A N 1
ATOM 670 C CA . THR A 1 88 ? 19.552 -7.032 -19.447 1.00 78.62 88 THR A CA 1
ATOM 671 C C . THR A 1 88 ? 21.002 -6.649 -19.151 1.00 78.62 88 THR A C 1
ATOM 673 O O . THR A 1 88 ? 21.644 -6.031 -19.996 1.00 78.62 88 THR A O 1
ATOM 676 N N . GLY A 1 89 ? 21.533 -7.010 -17.977 1.00 80.94 89 GLY A N 1
ATOM 677 C CA . GLY A 1 89 ? 22.858 -6.585 -17.514 1.00 80.94 89 GLY A CA 1
ATOM 678 C C . GLY A 1 89 ? 22.914 -5.119 -17.067 1.00 80.94 89 GLY A C 1
ATOM 679 O O . GLY A 1 89 ? 23.996 -4.601 -16.798 1.00 80.94 89 GLY A O 1
ATOM 680 N N . GLU A 1 90 ? 21.767 -4.442 -16.983 1.00 78.94 90 GLU A N 1
ATOM 681 C CA . GLU A 1 90 ? 21.671 -3.041 -16.581 1.00 78.94 90 GLU A CA 1
ATOM 682 C C . GLU A 1 90 ? 21.379 -2.916 -15.084 1.00 78.94 90 GLU A C 1
ATOM 684 O O . GLU A 1 90 ? 20.526 -3.611 -14.531 1.00 78.94 90 GLU A O 1
ATOM 689 N N . ALA A 1 91 ? 22.065 -1.989 -14.413 1.00 74.12 91 ALA A N 1
ATOM 690 C CA . ALA A 1 91 ? 21.820 -1.719 -13.003 1.00 74.12 91 ALA A CA 1
ATOM 691 C C . ALA A 1 91 ? 20.419 -1.121 -12.786 1.00 74.12 91 ALA A C 1
ATOM 693 O O . ALA A 1 91 ? 19.997 -0.193 -13.478 1.00 74.12 91 ALA A O 1
ATOM 694 N N . SER A 1 92 ? 19.706 -1.610 -11.769 1.00 71.69 92 SER A N 1
ATOM 695 C CA . SER A 1 92 ? 18.406 -1.058 -11.385 1.00 71.69 92 SER A CA 1
ATOM 696 C C . SER A 1 92 ? 18.546 0.371 -10.847 1.00 71.69 92 SER A C 1
ATOM 698 O O . SER A 1 92 ? 19.384 0.631 -9.983 1.00 71.69 92 SER A O 1
ATOM 700 N N . SER A 1 93 ? 17.682 1.284 -11.299 1.00 78.44 93 SER A N 1
ATOM 701 C CA . SER A 1 93 ? 17.679 2.681 -10.845 1.00 78.44 93 SER A CA 1
ATOM 702 C C . SER A 1 93 ? 17.450 2.797 -9.324 1.00 78.44 93 SER A C 1
ATOM 704 O O . SER A 1 93 ? 16.499 2.199 -8.810 1.00 78.44 93 SER A O 1
ATOM 706 N N . PRO A 1 94 ? 18.226 3.621 -8.589 1.00 74.12 94 PRO A N 1
ATOM 707 C CA . PRO A 1 94 ? 18.027 3.839 -7.150 1.00 74.12 94 PRO A CA 1
ATOM 708 C C . PRO A 1 94 ? 16.646 4.426 -6.827 1.00 74.12 94 PRO A C 1
ATOM 710 O O . PRO A 1 94 ? 16.094 4.206 -5.750 1.00 74.12 94 PRO A O 1
ATOM 713 N N . VAL A 1 95 ? 16.038 5.126 -7.783 1.00 74.81 95 VAL A N 1
ATOM 714 C CA . VAL A 1 95 ? 14.695 5.684 -7.631 1.00 74.81 95 VAL A CA 1
ATOM 715 C C . VAL A 1 95 ? 13.628 4.581 -7.617 1.00 74.81 95 VAL A C 1
ATOM 717 O O . VAL A 1 95 ? 12.636 4.710 -6.906 1.00 74.81 95 VAL A O 1
ATOM 720 N N . LEU A 1 96 ? 13.842 3.463 -8.322 1.00 73.25 96 LEU A N 1
ATOM 721 C CA . LEU A 1 96 ? 12.954 2.296 -8.241 1.00 73.25 96 LEU A CA 1
ATOM 722 C C . LEU A 1 96 ? 13.016 1.650 -6.852 1.00 73.25 96 LEU A C 1
ATOM 724 O O . LEU A 1 96 ? 11.984 1.273 -6.308 1.00 73.25 96 LEU A O 1
ATOM 728 N N . MET A 1 97 ? 14.199 1.588 -6.235 1.00 76.19 97 MET A N 1
ATOM 729 C CA . MET A 1 97 ? 14.335 1.093 -4.859 1.00 76.19 97 MET A CA 1
ATOM 730 C C . MET A 1 97 ? 13.585 1.986 -3.863 1.00 76.19 97 MET A C 1
ATOM 732 O O . MET A 1 97 ? 12.866 1.486 -3.001 1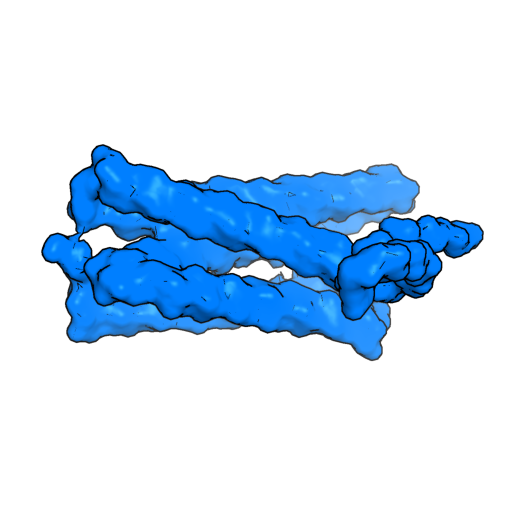.00 76.19 97 MET A O 1
ATOM 736 N N . LEU A 1 98 ? 13.670 3.310 -4.028 1.00 77.12 98 LEU A N 1
ATOM 737 C CA . LEU A 1 98 ? 12.900 4.256 -3.215 1.00 77.12 98 LEU A CA 1
ATOM 738 C C . LEU A 1 98 ? 11.385 4.106 -3.408 1.00 77.12 98 LEU A C 1
ATOM 740 O O . LEU A 1 98 ? 10.642 4.211 -2.435 1.00 77.12 98 LEU A O 1
ATOM 744 N N . GLN A 1 99 ? 10.914 3.818 -4.624 1.00 76.62 99 GLN A N 1
ATOM 745 C CA . GLN A 1 99 ? 9.491 3.547 -4.864 1.00 76.62 99 GLN A CA 1
ATOM 746 C C . GLN A 1 99 ? 9.006 2.310 -4.123 1.00 76.62 99 GLN A C 1
ATOM 748 O O . GLN A 1 99 ? 7.921 2.343 -3.556 1.00 76.62 99 GLN A O 1
ATOM 753 N N . LEU A 1 100 ? 9.795 1.236 -4.110 1.00 79.31 100 LEU A N 1
ATOM 754 C CA . LEU A 1 100 ? 9.450 0.006 -3.399 1.00 79.31 100 LEU A CA 1
ATOM 755 C C . LEU A 1 100 ? 9.321 0.253 -1.887 1.00 79.31 100 LEU A C 1
ATOM 757 O O . LEU A 1 100 ? 8.342 -0.154 -1.257 1.00 79.31 100 LEU A O 1
ATOM 761 N N . VAL A 1 101 ? 10.257 1.012 -1.309 1.00 80.38 101 VAL A N 1
ATOM 762 C CA . VAL A 1 101 ? 10.183 1.429 0.101 1.00 80.38 101 VAL A CA 1
ATOM 763 C C . VAL A 1 101 ? 8.942 2.292 0.354 1.00 80.38 101 VAL A C 1
ATOM 765 O O . VAL A 1 101 ? 8.194 2.044 1.302 1.00 80.38 101 VAL A O 1
ATOM 768 N N . ALA A 1 102 ? 8.675 3.271 -0.513 1.00 80.19 102 ALA A N 1
ATOM 769 C CA . ALA A 1 102 ? 7.507 4.138 -0.397 1.00 80.19 102 ALA A CA 1
ATOM 770 C C . ALA A 1 102 ? 6.184 3.359 -0.545 1.00 80.19 102 ALA A C 1
ATOM 772 O O . ALA A 1 102 ? 5.224 3.641 0.171 1.00 80.19 102 ALA A O 1
ATOM 773 N N . MET A 1 103 ? 6.148 2.334 -1.402 1.00 81.69 103 MET A N 1
ATOM 774 C CA . MET A 1 103 ? 5.008 1.431 -1.571 1.00 81.69 103 MET A CA 1
ATOM 775 C C . MET A 1 103 ? 4.744 0.638 -0.288 1.00 81.69 103 MET A C 1
ATOM 777 O O . MET A 1 103 ? 3.602 0.542 0.157 1.00 81.69 103 MET A O 1
ATOM 781 N N . THR A 1 104 ? 5.797 0.154 0.380 1.00 81.50 104 THR A N 1
ATOM 782 C CA . THR A 1 104 ? 5.658 -0.490 1.696 1.00 81.50 104 THR A CA 1
ATOM 783 C C . THR A 1 104 ? 5.037 0.461 2.722 1.00 81.50 104 THR A C 1
ATOM 785 O O . THR A 1 104 ? 4.096 0.089 3.428 1.00 81.50 104 THR A O 1
ATOM 788 N N . GLY A 1 105 ? 5.512 1.709 2.762 1.00 79.19 105 GLY A N 1
ATOM 789 C CA . GLY A 1 105 ? 4.949 2.753 3.620 1.00 79.19 105 GLY A CA 1
ATOM 790 C C . GLY A 1 105 ? 3.474 3.040 3.323 1.00 79.19 105 GLY A C 1
ATOM 791 O O . GLY A 1 105 ? 2.669 3.150 4.247 1.00 79.19 105 GLY A O 1
ATOM 792 N N . LEU A 1 106 ? 3.087 3.087 2.047 1.00 85.25 106 LEU A N 1
ATOM 793 C CA . LEU A 1 106 ? 1.693 3.270 1.645 1.00 85.25 106 LEU A CA 1
ATOM 794 C C . LEU A 1 106 ? 0.801 2.145 2.177 1.00 85.25 106 LEU A C 1
ATOM 796 O O . LEU A 1 106 ? -0.225 2.418 2.798 1.00 85.25 106 LEU A O 1
ATOM 800 N N . HIS A 1 107 ? 1.200 0.886 1.987 1.00 82.38 107 HIS A N 1
ATOM 801 C CA . HIS A 1 107 ? 0.434 -0.257 2.484 1.00 82.38 107 HIS A CA 1
ATOM 802 C C . HIS A 1 107 ? 0.293 -0.247 4.012 1.00 82.38 107 HIS A C 1
ATOM 804 O O . HIS A 1 107 ? -0.795 -0.542 4.515 1.00 82.38 107 HIS A O 1
ATOM 810 N N . ALA A 1 108 ? 1.342 0.153 4.741 1.00 78.69 108 ALA A N 1
ATOM 811 C CA . ALA A 1 108 ? 1.304 0.348 6.191 1.00 78.69 108 ALA A CA 1
ATOM 812 C C . ALA A 1 108 ? 0.211 1.348 6.609 1.00 78.69 108 ALA A C 1
ATOM 814 O O . ALA A 1 108 ? -0.626 1.043 7.464 1.00 78.69 108 ALA A O 1
ATOM 815 N N . VAL A 1 109 ? 0.164 2.516 5.962 1.00 82.88 109 VAL A N 1
ATOM 816 C CA . VAL A 1 109 ? -0.813 3.571 6.275 1.00 82.88 109 VAL A CA 1
ATOM 817 C C . VAL A 1 109 ? -2.233 3.174 5.857 1.00 82.88 109 VAL A C 1
ATOM 819 O O . VAL A 1 109 ? -3.184 3.390 6.610 1.00 82.88 109 VAL A O 1
ATOM 822 N N . LEU A 1 110 ? -2.398 2.543 4.694 1.00 83.75 110 LEU A N 1
ATOM 823 C CA . LEU A 1 110 ? -3.699 2.077 4.207 1.00 83.75 110 LEU A CA 1
ATOM 824 C C . LEU A 1 110 ? -4.294 0.967 5.089 1.00 83.75 110 LEU A C 1
ATOM 826 O O . LEU A 1 110 ? -5.503 0.950 5.332 1.00 83.75 110 LEU A O 1
ATOM 830 N N . ALA A 1 111 ? -3.470 0.051 5.605 1.00 82.44 111 ALA A N 1
ATOM 831 C CA . ALA A 1 111 ? -3.918 -0.954 6.570 1.00 82.44 111 ALA A CA 1
ATOM 832 C C . ALA A 1 111 ? -4.375 -0.312 7.886 1.00 82.44 111 ALA A C 1
ATOM 834 O O . ALA A 1 111 ? -5.445 -0.652 8.394 1.00 82.44 111 ALA A O 1
ATOM 835 N N . ALA A 1 112 ? -3.611 0.658 8.398 1.00 79.88 112 ALA A N 1
ATOM 836 C CA . ALA A 1 112 ? -3.975 1.405 9.598 1.00 79.88 112 ALA A CA 1
ATOM 837 C C . ALA A 1 112 ? -5.301 2.168 9.420 1.00 79.88 112 ALA A C 1
ATOM 839 O O . ALA A 1 112 ? -6.159 2.107 10.298 1.00 79.88 112 ALA A O 1
ATOM 840 N N . LEU A 1 113 ? -5.518 2.806 8.263 1.00 80.38 113 LEU A N 1
ATOM 841 C CA . LEU A 1 113 ? -6.801 3.424 7.899 1.00 80.38 113 LEU A CA 1
ATOM 842 C C . LEU A 1 113 ? -7.942 2.401 7.843 1.00 80.38 113 LEU A C 1
ATOM 844 O O . LEU A 1 113 ? -9.027 2.656 8.357 1.00 80.38 113 LEU A O 1
ATOM 848 N N . THR A 1 114 ? -7.707 1.232 7.248 1.00 82.00 114 THR A N 1
ATOM 849 C CA . THR A 1 114 ? -8.726 0.173 7.146 1.00 82.00 114 THR A CA 1
ATOM 850 C C . THR A 1 114 ? -9.153 -0.308 8.533 1.00 82.00 114 THR A C 1
ATOM 852 O O . THR A 1 114 ? -10.345 -0.447 8.803 1.00 82.00 114 THR A O 1
ATOM 855 N N . LEU A 1 115 ? -8.192 -0.505 9.437 1.00 79.62 115 LEU A N 1
ATOM 856 C CA . LEU A 1 115 ? -8.456 -0.897 10.819 1.00 79.62 115 LEU A CA 1
ATOM 857 C C . LEU A 1 115 ? -9.125 0.227 11.626 1.00 79.62 115 LEU A C 1
ATOM 859 O O . LEU A 1 115 ? -9.998 -0.051 12.444 1.00 79.62 115 LEU A O 1
ATOM 863 N N . TYR A 1 116 ? -8.784 1.490 11.363 1.00 78.12 116 TYR A N 1
ATOM 864 C CA . TYR A 1 116 ? -9.475 2.638 11.950 1.00 78.12 116 TYR A CA 1
ATOM 865 C C . TYR A 1 116 ? -10.972 2.634 11.597 1.00 78.12 116 TYR A C 1
ATOM 867 O O . TYR A 1 116 ? -11.832 2.742 12.470 1.00 78.12 116 TYR A O 1
ATOM 875 N N . TRP A 1 117 ? -11.300 2.436 10.319 1.00 79.62 117 TRP A N 1
ATOM 876 C CA . TRP A 1 117 ? -12.687 2.320 9.862 1.00 79.62 117 TRP A CA 1
ATOM 877 C C . TRP A 1 117 ? -13.379 1.054 10.371 1.00 79.62 117 TRP A C 1
ATOM 879 O O . TRP A 1 117 ? -14.573 1.096 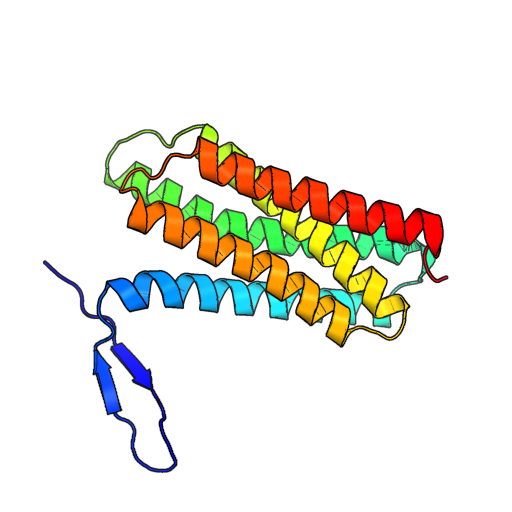10.675 1.00 79.62 117 TRP A O 1
ATOM 889 N N . PHE A 1 118 ? -12.647 -0.056 10.514 1.00 77.31 118 PHE A N 1
ATOM 890 C CA . PHE A 1 118 ? -13.149 -1.255 11.186 1.00 77.31 118 PHE A CA 1
ATOM 891 C C . PHE A 1 118 ? -13.650 -0.905 12.585 1.00 77.31 118 PHE A C 1
ATOM 893 O O . PHE A 1 118 ? -14.780 -1.227 12.942 1.00 77.31 118 PHE A O 1
ATOM 900 N N . ALA A 1 119 ? -12.829 -0.198 13.355 1.00 74.56 119 ALA A N 1
ATOM 901 C CA . ALA A 1 119 ? -13.113 0.137 14.739 1.00 74.56 119 ALA A CA 1
ATOM 902 C C . ALA A 1 119 ? -14.331 1.065 14.917 1.00 74.56 119 ALA A C 1
ATOM 904 O O . ALA A 1 119 ? -14.957 1.076 15.971 1.00 74.56 119 ALA A O 1
ATOM 905 N N . GLN A 1 120 ? -14.716 1.776 13.857 1.00 80.31 120 GLN A N 1
ATOM 906 C CA . GLN A 1 120 ? -15.941 2.576 13.770 1.00 80.31 120 GLN A CA 1
ATOM 907 C C . GLN A 1 120 ? -17.163 1.773 13.275 1.00 80.31 120 GLN A C 1
ATOM 909 O O . GLN A 1 120 ? -18.161 2.364 12.865 1.00 80.31 120 GLN A O 1
ATOM 914 N N . ASN A 1 121 ? -17.094 0.435 13.245 1.00 82.44 121 ASN A N 1
ATOM 915 C CA . ASN A 1 121 ? -18.096 -0.461 12.645 1.00 82.44 121 ASN A CA 1
ATOM 916 C C . ASN A 1 121 ? -18.380 -0.166 11.159 1.00 82.44 121 ASN A C 1
ATOM 918 O O . ASN A 1 121 ? -19.455 -0.457 10.636 1.00 82.44 121 ASN A O 1
ATOM 922 N N . ARG A 1 122 ? -17.405 0.410 10.453 1.00 82.94 122 ARG A N 1
ATOM 923 C CA . ARG A 1 122 ? -17.494 0.820 9.043 1.00 82.94 122 ARG A CA 1
ATOM 924 C C . ARG A 1 122 ? -16.453 0.091 8.199 1.00 82.94 122 ARG A C 1
ATOM 926 O O . ARG A 1 122 ? -15.879 0.658 7.271 1.00 82.94 122 ARG A O 1
ATOM 933 N N . PHE A 1 123 ? -16.214 -1.182 8.514 1.00 78.69 123 PHE A N 1
ATOM 934 C CA . PHE A 1 123 ? -15.169 -1.995 7.888 1.00 78.69 123 PHE A CA 1
ATOM 935 C C . PHE A 1 123 ? -15.193 -1.932 6.357 1.00 78.69 123 PHE A C 1
ATOM 937 O O . PHE A 1 123 ? -14.182 -1.600 5.742 1.00 78.69 123 PHE A O 1
ATOM 944 N N . TRP A 1 124 ? -16.357 -2.165 5.746 1.00 79.88 124 TRP A N 1
ATOM 945 C CA . TRP A 1 124 ? -16.499 -2.174 4.288 1.00 79.88 124 TRP A CA 1
ATOM 946 C C . TRP A 1 124 ? -16.194 -0.821 3.636 1.00 79.88 124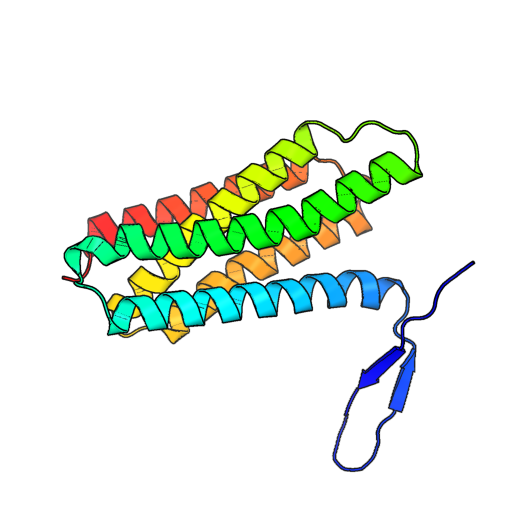 TRP A C 1
ATOM 948 O O . TRP A 1 124 ? -15.667 -0.794 2.529 1.00 79.88 124 TRP A O 1
ATOM 958 N N . GLN A 1 125 ? -16.450 0.295 4.329 1.00 81.44 125 GLN A N 1
ATOM 959 C CA . GLN A 1 125 ? -16.069 1.629 3.848 1.00 81.44 125 GLN A CA 1
ATOM 960 C C . GLN A 1 125 ? -14.549 1.812 3.896 1.00 81.44 125 GLN A C 1
ATOM 962 O O . GLN A 1 125 ? -13.964 2.344 2.957 1.00 81.44 125 GLN A O 1
ATOM 967 N N . GLY A 1 126 ? -13.907 1.317 4.959 1.00 78.06 126 GLY A N 1
ATOM 968 C CA . GLY A 1 126 ? -12.453 1.308 5.090 1.00 78.06 126 GLY A CA 1
ATOM 969 C C . GLY A 1 126 ? -11.767 0.497 3.999 1.00 78.06 126 GLY A C 1
ATOM 970 O O . GLY A 1 126 ? -10.839 0.996 3.368 1.00 78.06 126 GLY A O 1
ATOM 971 N N . VAL A 1 127 ? -12.253 -0.723 3.744 1.00 80.00 127 VAL A N 1
ATOM 97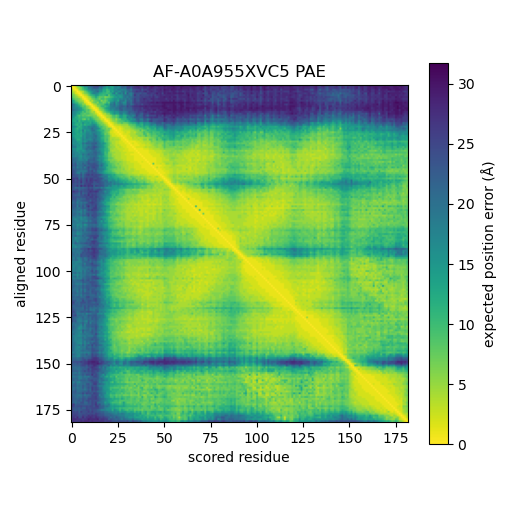2 C CA . VAL A 1 127 ? -11.754 -1.583 2.661 1.00 80.00 127 VAL A CA 1
ATOM 973 C C . VAL A 1 127 ? -11.955 -0.901 1.310 1.00 80.00 127 VAL A C 1
ATOM 975 O O . VAL A 1 127 ? -10.991 -0.751 0.568 1.00 80.00 127 VAL A O 1
ATOM 978 N N . ALA A 1 128 ? -13.164 -0.408 1.019 1.00 78.94 128 ALA A N 1
ATOM 979 C CA . ALA A 1 128 ? -13.458 0.257 -0.249 1.00 78.94 128 ALA A CA 1
ATOM 980 C C . ALA A 1 128 ? -12.562 1.482 -0.492 1.00 78.94 128 ALA A C 1
ATOM 982 O O . ALA A 1 128 ? -12.004 1.617 -1.577 1.00 78.94 128 ALA A O 1
ATOM 983 N N . LEU A 1 129 ? -12.370 2.346 0.513 1.00 80.88 129 LEU A N 1
ATOM 984 C CA . LEU A 1 129 ? -11.520 3.534 0.399 1.00 80.88 129 LEU A CA 1
ATOM 985 C C . LEU A 1 129 ? -10.040 3.166 0.226 1.00 80.88 129 LEU A C 1
ATOM 987 O O . LEU A 1 129 ? -9.360 3.715 -0.636 1.00 80.88 129 LEU A O 1
ATOM 991 N N . SER A 1 130 ? -9.549 2.223 1.031 1.00 80.94 130 SER A N 1
ATOM 992 C CA . SER A 1 130 ? -8.169 1.731 0.993 1.00 80.94 130 SER A CA 1
ATOM 993 C C . SER A 1 130 ? -7.830 1.122 -0.369 1.00 80.94 130 SER A C 1
ATOM 995 O O . SER A 1 130 ? -6.840 1.502 -0.998 1.00 80.94 130 SER A O 1
ATOM 997 N N . SER A 1 131 ? -8.714 0.259 -0.875 1.00 80.62 131 SER A N 1
ATOM 998 C CA . SER A 1 131 ? -8.585 -0.341 -2.198 1.00 80.62 131 SER A CA 1
ATOM 999 C C . SER A 1 131 ? -8.736 0.693 -3.315 1.00 80.62 131 SER A C 1
ATOM 1001 O O . SER A 1 131 ? -7.971 0.650 -4.271 1.00 80.62 131 SER A O 1
ATOM 1003 N N . ALA A 1 132 ? -9.645 1.668 -3.198 1.00 79.88 132 ALA A N 1
ATOM 1004 C CA . ALA A 1 132 ? -9.785 2.737 -4.188 1.00 79.88 132 ALA A CA 1
ATOM 1005 C C . ALA A 1 132 ? -8.516 3.595 -4.293 1.00 79.88 132 ALA A C 1
ATOM 1007 O O . ALA A 1 132 ? -8.068 3.871 -5.405 1.00 79.88 132 ALA A O 1
ATOM 1008 N N . ILE A 1 133 ? -7.901 3.974 -3.165 1.00 81.06 133 ILE A N 1
ATOM 1009 C CA . ILE A 1 133 ? -6.631 4.720 -3.154 1.00 81.06 133 ILE A CA 1
ATOM 1010 C C . ILE A 1 133 ? -5.528 3.887 -3.813 1.00 81.06 133 ILE A C 1
ATOM 1012 O O . ILE A 1 133 ? -4.831 4.383 -4.700 1.00 81.06 133 ILE A O 1
ATOM 1016 N N . HIS A 1 134 ? -5.397 2.615 -3.426 1.00 80.75 134 HIS A N 1
ATOM 1017 C CA . HIS A 1 134 ? -4.374 1.731 -3.976 1.00 80.75 134 HIS A CA 1
ATOM 1018 C C . HIS A 1 134 ? -4.563 1.498 -5.486 1.00 80.75 134 HIS A C 1
ATOM 1020 O O . HIS A 1 134 ? -3.621 1.696 -6.251 1.00 80.75 134 HIS A O 1
ATOM 1026 N N . PHE A 1 135 ? -5.770 1.160 -5.949 1.00 77.00 135 PHE A N 1
ATOM 1027 C CA . PHE A 1 135 ? -6.032 0.936 -7.374 1.00 77.00 135 PHE A CA 1
ATOM 1028 C C . PHE A 1 135 ? -5.922 2.206 -8.207 1.00 77.00 135 PHE A C 1
ATOM 1030 O O . PHE A 1 135 ? -5.403 2.143 -9.316 1.00 77.00 135 PHE A O 1
ATOM 1037 N N . THR A 1 136 ? -6.356 3.358 -7.687 1.00 77.06 136 THR A N 1
ATOM 1038 C CA . THR A 1 136 ? -6.192 4.641 -8.388 1.00 77.06 136 THR A CA 1
ATOM 1039 C C . THR A 1 136 ? -4.714 4.953 -8.575 1.00 77.06 136 THR A C 1
ATOM 1041 O O . THR A 1 136 ? -4.306 5.349 -9.666 1.00 77.06 136 THR A O 1
ATOM 1044 N N . LEU A 1 137 ? -3.891 4.717 -7.549 1.00 79.06 137 LEU A N 1
ATOM 1045 C CA . LEU A 1 137 ? -2.447 4.876 -7.657 1.00 79.06 137 LEU A CA 1
ATOM 1046 C C . LEU A 1 137 ? -1.861 3.891 -8.674 1.00 79.06 137 LEU A C 1
ATOM 1048 O O . LEU A 1 137 ? -1.155 4.320 -9.581 1.00 79.06 137 LEU A O 1
ATOM 1052 N N . LEU A 1 138 ? -2.187 2.599 -8.578 1.00 72.69 138 LEU A N 1
ATOM 1053 C CA . LEU A 1 138 ? -1.673 1.574 -9.489 1.00 72.69 138 LEU A CA 1
ATOM 1054 C C . LEU A 1 138 ? -2.052 1.871 -10.950 1.00 72.69 138 LEU A C 1
ATOM 1056 O O . LEU A 1 138 ? -1.197 1.822 -11.833 1.00 72.69 138 LEU A O 1
ATOM 1060 N N . ALA A 1 139 ? -3.311 2.240 -11.196 1.00 67.81 139 ALA A N 1
ATOM 1061 C CA . ALA A 1 139 ? -3.811 2.615 -12.513 1.00 67.81 139 ALA A CA 1
ATOM 1062 C C . ALA A 1 139 ? -3.133 3.888 -13.036 1.00 67.81 139 ALA A C 1
ATOM 1064 O O . ALA A 1 139 ? -2.760 3.938 -14.204 1.00 67.81 139 ALA A O 1
ATOM 1065 N N . SER A 1 140 ? -2.908 4.888 -12.177 1.00 66.69 140 SER A N 1
ATOM 1066 C CA . SER A 1 140 ? -2.205 6.125 -12.550 1.00 66.69 140 SER A CA 1
ATOM 1067 C C . SER A 1 140 ? -0.740 5.862 -12.898 1.00 66.69 140 SER A C 1
ATOM 1069 O O . SER A 1 140 ? -0.231 6.392 -13.882 1.00 66.69 140 SER A O 1
ATOM 1071 N N . LEU A 1 141 ? -0.064 5.005 -12.129 1.00 68.81 141 LEU A N 1
ATOM 1072 C CA . LEU A 1 141 ? 1.321 4.606 -12.376 1.00 68.81 141 LEU A CA 1
ATOM 1073 C C . LEU A 1 141 ? 1.462 3.835 -13.692 1.00 68.81 141 LEU A C 1
ATOM 1075 O O . LEU A 1 141 ? 2.351 4.139 -14.485 1.00 68.81 141 LEU A O 1
ATOM 1079 N N . GLN A 1 142 ? 0.562 2.885 -13.951 1.00 66.88 142 GLN A N 1
ATOM 1080 C CA . GLN A 1 142 ? 0.526 2.162 -15.220 1.00 66.88 142 GLN A CA 1
ATOM 1081 C C . GLN A 1 142 ? 0.209 3.101 -16.385 1.00 66.88 142 GLN A C 1
ATOM 1083 O O . GLN A 1 142 ? 0.916 3.091 -17.388 1.00 66.88 142 GLN A O 1
ATOM 1088 N N . TYR A 1 143 ? -0.798 3.966 -16.247 1.00 63.91 143 TYR A N 1
ATOM 1089 C CA . TYR A 1 143 ? -1.159 4.940 -17.275 1.00 63.91 143 TYR A CA 1
ATOM 1090 C C . TYR A 1 143 ? 0.015 5.856 -17.638 1.00 63.91 143 TYR A C 1
ATOM 1092 O O . TYR A 1 143 ? 0.278 6.059 -18.822 1.00 63.91 143 TYR A O 1
ATOM 1100 N N . LEU A 1 144 ? 0.762 6.359 -16.648 1.00 62.62 144 LEU A N 1
ATOM 1101 C CA . LEU A 1 144 ? 1.955 7.182 -16.874 1.00 62.62 144 LEU A CA 1
ATOM 1102 C C . LEU A 1 144 ? 3.071 6.410 -17.588 1.00 62.62 144 LEU A C 1
ATOM 1104 O O . LEU A 1 144 ? 3.687 6.948 -18.508 1.00 62.62 144 LEU A O 1
ATOM 1108 N N . GLN A 1 145 ? 3.300 5.146 -17.215 1.00 63.12 145 GLN A N 1
ATOM 1109 C CA . GLN A 1 145 ? 4.259 4.280 -17.907 1.00 63.12 145 GLN A CA 1
ATOM 1110 C C . GLN A 1 145 ? 3.878 4.052 -19.378 1.00 63.12 145 GLN A C 1
ATOM 1112 O O . GLN A 1 145 ? 4.760 4.027 -20.234 1.00 63.12 145 GLN A O 1
ATOM 1117 N N . PHE A 1 146 ? 2.582 3.923 -19.685 1.00 60.25 146 PHE A N 1
ATOM 1118 C CA . PHE A 1 146 ? 2.099 3.677 -21.047 1.00 60.25 146 PHE A CA 1
ATOM 1119 C C . PHE A 1 146 ? 2.013 4.937 -21.917 1.00 60.25 146 PHE A C 1
ATOM 1121 O O . PHE A 1 146 ? 2.344 4.875 -23.097 1.00 60.25 146 PHE A O 1
ATOM 1128 N N . THR A 1 147 ? 1.551 6.066 -21.376 1.00 54.38 147 THR A N 1
ATOM 1129 C CA . THR A 1 147 ? 1.242 7.260 -22.187 1.00 54.38 147 THR A CA 1
ATOM 1130 C C . THR A 1 147 ? 2.438 8.142 -22.468 1.00 54.38 147 THR A C 1
ATOM 1132 O O . THR A 1 147 ? 2.545 8.692 -23.560 1.00 54.38 147 THR A O 1
ATOM 1135 N N . VAL A 1 148 ? 3.347 8.285 -21.508 1.00 51.00 148 VAL A N 1
ATOM 1136 C CA . VAL A 1 148 ? 4.481 9.196 -21.675 1.00 51.00 148 VAL A CA 1
ATOM 1137 C C . VAL A 1 148 ? 5.653 8.475 -22.350 1.00 51.00 148 VAL A C 1
ATOM 1139 O O . VAL A 1 148 ? 6.619 9.122 -22.729 1.00 51.00 148 VAL A O 1
ATOM 1142 N N . GLY A 1 149 ? 5.606 7.139 -22.501 1.00 46.88 149 GLY A N 1
ATOM 1143 C CA . GLY A 1 149 ? 6.720 6.313 -23.013 1.00 46.88 149 GLY A CA 1
ATOM 1144 C C . GLY A 1 149 ? 7.998 6.412 -22.169 1.00 46.88 149 GLY A C 1
ATOM 1145 O O . GLY A 1 149 ? 9.042 5.854 -22.491 1.00 46.88 149 GLY A O 1
ATOM 1146 N N . VAL A 1 150 ? 7.902 7.150 -21.073 1.00 46.00 150 VAL A N 1
ATOM 1147 C CA . VAL A 1 150 ? 8.978 7.632 -20.244 1.00 46.00 150 VAL A CA 1
ATOM 1148 C C . VAL A 1 150 ? 8.569 7.183 -18.856 1.00 46.00 150 VAL A C 1
ATOM 1150 O O . VAL A 1 150 ? 7.837 7.861 -18.137 1.00 46.00 150 VAL A O 1
ATOM 1153 N N . GLY A 1 151 ? 8.990 5.969 -18.505 1.00 51.44 151 GLY A N 1
ATOM 1154 C CA . GLY A 1 151 ? 8.869 5.428 -17.158 1.00 51.44 151 GLY A CA 1
ATOM 1155 C C . GLY A 1 151 ? 9.782 6.196 -16.213 1.00 51.44 151 GLY A C 1
ATOM 1156 O O . GLY A 1 151 ? 10.741 5.622 -15.716 1.00 51.44 151 GLY A O 1
ATOM 1157 N N . TRP A 1 152 ? 9.536 7.497 -16.021 1.00 56.50 152 TRP A N 1
ATOM 1158 C CA . TRP A 1 152 ? 10.316 8.352 -15.139 1.00 56.50 152 TRP A CA 1
ATOM 1159 C C . TRP A 1 152 ? 10.089 7.907 -13.710 1.00 56.50 152 TRP A C 1
ATOM 1161 O O . TRP A 1 152 ? 9.030 8.192 -13.139 1.00 56.50 152 TRP A O 1
ATOM 1171 N N . PRO A 1 153 ? 11.091 7.266 -13.091 1.00 62.69 153 PRO A N 1
ATOM 1172 C CA . PRO A 1 153 ? 10.920 6.755 -11.749 1.00 62.69 153 PRO A CA 1
ATOM 1173 C C . PRO A 1 153 ? 10.653 7.896 -10.742 1.00 62.69 153 PRO A C 1
ATOM 1175 O O . PRO A 1 153 ? 10.070 7.683 -9.682 1.00 62.69 153 PRO A O 1
ATOM 1178 N N . GLY A 1 154 ? 11.040 9.132 -11.071 1.00 58.62 154 GLY A N 1
ATOM 1179 C CA . GLY A 1 154 ? 10.758 10.306 -10.244 1.00 58.62 154 GLY A CA 1
ATOM 1180 C C . GLY A 1 154 ? 9.263 10.620 -10.118 1.00 58.62 154 GLY A C 1
ATOM 1181 O O . GLY A 1 154 ? 8.784 10.824 -9.008 1.00 58.62 154 GLY A O 1
ATOM 1182 N N . LEU A 1 155 ? 8.503 10.601 -11.220 1.00 64.69 155 LEU A N 1
ATOM 1183 C CA . LEU A 1 155 ? 7.072 10.949 -11.207 1.00 64.69 155 LEU A CA 1
ATOM 1184 C C . LEU A 1 155 ? 6.241 9.916 -10.443 1.00 64.69 155 LEU A C 1
ATOM 1186 O O . LEU A 1 155 ? 5.375 10.273 -9.645 1.00 64.69 155 LEU A O 1
ATOM 1190 N N . SER A 1 156 ? 6.548 8.635 -10.635 1.00 69.94 156 SER A N 1
ATOM 1191 C CA . SER A 1 156 ? 5.917 7.549 -9.890 1.00 69.94 156 SER A CA 1
ATOM 1192 C C . SER A 1 156 ? 6.273 7.580 -8.405 1.00 69.94 156 SER A C 1
ATOM 1194 O O . SER A 1 156 ? 5.399 7.359 -7.570 1.00 69.94 156 SER A O 1
ATOM 1196 N N . LEU A 1 157 ? 7.515 7.926 -8.049 1.00 70.44 157 LEU A N 1
ATOM 1197 C CA . LEU A 1 157 ? 7.902 8.129 -6.651 1.00 70.44 157 LEU A CA 1
ATOM 1198 C C . LEU A 1 157 ? 7.127 9.292 -6.017 1.00 70.44 157 LEU A C 1
ATOM 1200 O O . LEU A 1 157 ? 6.585 9.131 -4.927 1.00 70.44 157 LEU A O 1
ATOM 1204 N N . CYS A 1 158 ? 7.013 10.435 -6.700 1.00 74.56 158 CYS A N 1
ATOM 1205 C CA . CYS A 1 158 ? 6.228 11.573 -6.217 1.00 74.56 158 CYS A CA 1
ATOM 1206 C C . CYS A 1 158 ? 4.750 11.216 -6.012 1.00 74.56 158 CYS A C 1
ATOM 1208 O O . CYS A 1 158 ? 4.173 11.603 -4.998 1.00 74.56 158 CYS A O 1
ATOM 1210 N N . ALA A 1 159 ? 4.148 10.449 -6.926 1.00 71.12 159 ALA A N 1
ATOM 1211 C CA . ALA A 1 159 ? 2.767 9.989 -6.790 1.00 71.12 159 ALA A CA 1
ATOM 1212 C C . ALA A 1 159 ? 2.580 9.074 -5.566 1.00 71.12 159 ALA A C 1
ATOM 1214 O O . ALA A 1 159 ? 1.635 9.260 -4.799 1.00 71.12 159 ALA A O 1
ATOM 1215 N N . ILE A 1 160 ? 3.507 8.134 -5.338 1.00 74.44 160 ILE A N 1
ATOM 1216 C CA . ILE A 1 160 ? 3.473 7.251 -4.162 1.00 74.44 160 ILE A CA 1
ATOM 1217 C C . ILE A 1 160 ? 3.653 8.069 -2.878 1.00 74.44 160 ILE A C 1
ATOM 1219 O O . ILE A 1 160 ? 2.860 7.927 -1.951 1.00 74.44 160 ILE A O 1
ATOM 1223 N N . LEU A 1 161 ? 4.642 8.966 -2.820 1.00 74.44 161 LEU A N 1
ATOM 1224 C CA . LEU A 1 161 ? 4.875 9.825 -1.654 1.00 74.44 161 LEU A CA 1
ATOM 1225 C C . LEU A 1 161 ? 3.681 10.746 -1.369 1.00 74.44 161 LEU A C 1
ATOM 1227 O O . LEU A 1 161 ? 3.307 10.919 -0.211 1.00 74.44 161 LEU A O 1
ATOM 1231 N N . GLY A 1 162 ? 3.042 11.287 -2.408 1.00 74.31 162 GLY A N 1
ATOM 1232 C CA . GLY A 1 162 ? 1.807 12.059 -2.285 1.00 74.31 162 GLY A CA 1
ATOM 1233 C C . GLY A 1 162 ? 0.653 11.230 -1.718 1.00 74.31 162 GLY A C 1
ATOM 1234 O O . GLY A 1 162 ? -0.040 11.687 -0.810 1.00 74.31 162 GLY A O 1
ATOM 1235 N N . ALA A 1 163 ? 0.484 9.986 -2.179 1.00 74.75 163 ALA A N 1
ATOM 1236 C CA . ALA A 1 163 ? -0.521 9.065 -1.647 1.00 74.75 163 ALA A CA 1
ATOM 1237 C C . ALA A 1 163 ? -0.243 8.682 -0.182 1.00 74.75 163 ALA A C 1
ATOM 1239 O O . ALA A 1 163 ? -1.178 8.628 0.622 1.00 74.75 163 ALA A O 1
ATOM 1240 N N . VAL A 1 164 ? 1.027 8.474 0.186 1.00 77.25 164 VAL A N 1
ATOM 1241 C CA . VAL A 1 164 ? 1.456 8.254 1.577 1.00 77.25 164 VAL A CA 1
ATOM 1242 C C . VAL A 1 164 ? 1.111 9.468 2.432 1.00 77.25 164 VAL A C 1
ATOM 1244 O O . VAL A 1 164 ? 0.460 9.310 3.463 1.00 77.25 164 VAL A O 1
ATOM 1247 N N . ALA A 1 165 ? 1.497 10.672 1.999 1.00 75.88 165 ALA A N 1
ATOM 1248 C CA . ALA A 1 165 ? 1.243 11.910 2.729 1.00 75.88 165 ALA A CA 1
ATOM 1249 C C . ALA A 1 165 ? -0.259 12.145 2.926 1.00 75.88 165 ALA A C 1
ATOM 1251 O O . ALA A 1 165 ? -0.695 12.345 4.056 1.00 75.88 165 ALA A O 1
ATOM 1252 N N . LEU A 1 166 ? -1.064 12.027 1.866 1.00 78.62 166 LEU A N 1
ATOM 1253 C CA . LEU A 1 166 ? -2.519 12.174 1.937 1.00 78.62 166 LEU A CA 1
ATOM 1254 C C . LEU A 1 166 ? -3.146 11.155 2.898 1.00 78.62 166 LEU A C 1
ATOM 1256 O O . LEU A 1 166 ? -3.947 11.521 3.757 1.00 78.62 166 LEU A O 1
ATOM 1260 N N . SER A 1 167 ? -2.757 9.884 2.789 1.00 76.69 167 SER A N 1
ATOM 1261 C CA . SER A 1 167 ? -3.280 8.814 3.645 1.00 76.69 167 SER A CA 1
ATOM 1262 C C . SER A 1 167 ? -2.872 9.015 5.110 1.00 76.69 167 SER A C 1
ATOM 1264 O O . SER A 1 167 ? -3.683 8.822 6.016 1.00 76.69 167 SER A O 1
ATOM 1266 N N . ALA A 1 168 ? -1.639 9.464 5.360 1.00 74.50 168 ALA A N 1
ATOM 1267 C CA . ALA A 1 168 ? -1.145 9.761 6.699 1.00 74.50 168 ALA A CA 1
ATOM 1268 C C . ALA A 1 168 ? -1.842 10.993 7.294 1.00 74.50 168 ALA A C 1
ATOM 1270 O O . ALA A 1 168 ? -2.217 10.974 8.465 1.00 74.50 168 ALA A O 1
ATOM 1271 N N . SER A 1 169 ? -2.083 12.035 6.492 1.00 78.94 169 SER A N 1
ATOM 1272 C CA . SER A 1 169 ? -2.852 13.216 6.895 1.00 78.94 169 SER A CA 1
ATOM 1273 C C . SER A 1 169 ? -4.301 12.867 7.225 1.00 78.94 169 SER A C 1
ATOM 1275 O O . SER A 1 169 ? -4.814 13.356 8.229 1.00 78.94 169 SER A O 1
ATOM 1277 N N . LEU A 1 170 ? -4.947 11.993 6.445 1.00 77.81 170 LEU A N 1
ATOM 1278 C CA . LEU A 1 170 ? -6.289 11.487 6.748 1.00 77.81 170 LEU A CA 1
ATOM 1279 C C . LEU A 1 170 ? -6.304 10.706 8.063 1.00 77.81 170 LEU A C 1
ATOM 1281 O O . LEU A 1 170 ? -7.138 10.975 8.926 1.00 77.81 170 LEU A O 1
ATOM 1285 N N . LEU A 1 171 ? -5.351 9.789 8.253 1.00 77.38 171 LEU A N 1
ATOM 1286 C CA . LEU A 1 171 ? -5.233 9.012 9.486 1.00 77.38 171 LEU A CA 1
ATOM 1287 C C . LEU A 1 171 ? -4.995 9.918 10.703 1.00 77.38 171 LEU A C 1
ATOM 1289 O O . LEU A 1 171 ? -5.640 9.751 11.737 1.00 77.38 171 LEU A O 1
ATOM 1293 N N . TRP A 1 172 ? -4.104 10.904 10.573 1.00 82.38 172 TRP A N 1
ATOM 1294 C CA . TRP A 1 172 ? -3.833 11.893 11.613 1.00 82.38 172 TRP A CA 1
ATOM 1295 C C . TRP A 1 172 ? -5.064 12.749 11.923 1.00 82.38 172 TRP A C 1
ATOM 1297 O O . TRP A 1 172 ? -5.396 12.930 13.094 1.00 82.38 172 TRP A O 1
ATOM 1307 N N . PHE A 1 173 ? -5.762 13.240 10.895 1.00 82.25 173 PHE A N 1
ATOM 1308 C CA . PHE A 1 173 ? -6.974 14.043 11.045 1.00 82.25 173 PHE A CA 1
ATOM 1309 C C . PHE A 1 173 ? -8.070 13.259 11.767 1.00 82.25 173 PHE A C 1
ATOM 1311 O O . PHE A 1 173 ? -8.634 13.762 12.740 1.00 82.25 173 PHE A O 1
ATOM 1318 N N . PHE A 1 174 ? -8.333 12.019 11.347 1.00 77.25 174 PHE A N 1
ATOM 1319 C CA . PHE A 1 174 ? -9.317 11.161 12.001 1.00 77.25 174 PHE A CA 1
ATOM 1320 C C . PHE A 1 174 ? -8.935 10.875 13.451 1.00 77.25 174 PHE A C 1
ATOM 1322 O O . PHE A 1 174 ? -9.752 11.085 14.344 1.00 77.25 174 PHE A O 1
ATOM 1329 N N . ASN A 1 175 ? -7.676 10.519 13.713 1.00 77.25 175 ASN A N 1
ATOM 1330 C CA . ASN A 1 175 ? -7.207 10.294 15.076 1.00 77.25 175 ASN A CA 1
ATOM 1331 C C . ASN A 1 175 ? -7.344 11.551 15.958 1.00 77.25 175 ASN A C 1
ATOM 1333 O O . ASN A 1 175 ? -7.769 11.463 17.104 1.00 77.25 175 ASN A O 1
ATOM 1337 N N . ARG A 1 176 ? -7.036 12.744 15.431 1.00 81.25 176 ARG A N 1
ATOM 1338 C CA . ARG A 1 176 ? -7.158 14.007 16.179 1.00 81.25 176 ARG A CA 1
ATOM 1339 C C . ARG A 1 176 ? -8.601 14.431 16.433 1.00 81.25 176 ARG A C 1
ATOM 1341 O O . ARG A 1 176 ? -8.869 15.007 17.481 1.00 81.25 176 ARG A O 1
ATOM 1348 N N . ARG A 1 177 ? -9.502 14.225 15.470 1.00 77.88 177 ARG A N 1
ATOM 1349 C CA . ARG A 1 177 ? -10.887 14.723 15.537 1.00 77.88 177 ARG A CA 1
ATOM 1350 C C . ARG A 1 177 ? -11.849 13.763 16.212 1.00 77.88 177 ARG A C 1
ATOM 1352 O O . ARG A 1 177 ? -12.767 14.212 16.884 1.00 77.88 177 ARG A O 1
ATOM 1359 N N . LEU A 1 178 ? -11.661 12.471 15.991 1.00 73.62 178 LEU A N 1
ATOM 1360 C CA . LEU A 1 178 ? -12.590 11.426 16.412 1.00 73.62 178 LEU A CA 1
ATOM 1361 C C . LEU A 1 178 ? -11.975 10.507 17.477 1.00 73.62 178 LEU A C 1
ATOM 1363 O O . LEU A 1 178 ? -12.675 9.660 18.024 1.00 73.62 178 LEU A O 1
ATOM 1367 N N . GLY A 1 179 ? -10.680 10.672 17.774 1.00 71.88 179 GLY A N 1
ATOM 1368 C CA . GLY A 1 179 ? -9.929 9.755 18.622 1.00 71.88 179 GLY A CA 1
ATOM 1369 C C . GLY A 1 179 ? -9.695 8.408 17.942 1.00 71.88 179 GLY A C 1
ATOM 1370 O O . GLY A 1 179 ? -10.290 8.087 16.904 1.00 71.88 179 GLY A O 1
ATOM 1371 N N . TRP A 1 180 ? -8.831 7.594 18.545 1.00 67.06 180 TRP A N 1
ATOM 1372 C CA . TRP A 1 180 ? -8.886 6.158 18.306 1.00 67.06 180 TRP A CA 1
ATOM 1373 C C . TRP A 1 180 ? -10.099 5.602 19.057 1.00 67.06 180 TRP A C 1
ATOM 1375 O O . TRP A 1 180 ? -10.182 5.808 20.266 1.00 67.06 180 TRP A O 1
ATOM 1385 N N . PRO A 1 181 ? -11.043 4.933 18.380 1.00 60.84 181 PRO A N 1
ATOM 1386 C CA . PRO A 1 181 ? -12.124 4.227 19.062 1.00 60.84 181 PRO A CA 1
ATOM 1387 C C . PRO A 1 181 ? -11.537 3.132 19.969 1.00 60.84 181 PRO A C 1
ATOM 1389 O O . PRO A 1 181 ? -10.943 2.168 19.478 1.00 60.84 181 PRO A O 1
ATOM 1392 N N . ILE A 1 182 ? -11.670 3.328 21.286 1.00 60.16 182 ILE A N 1
ATOM 1393 C CA . ILE A 1 182 ? -11.294 2.384 22.353 1.00 60.16 182 ILE A CA 1
ATOM 1394 C C . ILE A 1 182 ? -12.511 1.524 22.694 1.00 60.16 182 ILE A C 1
ATOM 1396 O O . ILE A 1 182 ? -13.632 2.069 22.756 1.00 60.16 182 ILE A O 1
#